Protein AF-A0A9E5UZ30-F1 (afdb_monomer_lite)

Radius of gyration: 24.99 Å; chains: 1; bounding box: 58×39×71 Å

pLDDT: mean 88.54, std 16.12, range [24.52, 98.69]

Structure (mmCIF, N/CA/C/O backbone):
data_AF-A0A9E5UZ30-F1
#
_entry.id   AF-A0A9E5UZ30-F1
#
loop_
_atom_site.group_PDB
_atom_site.id
_atom_site.type_symbol
_atom_site.label_atom_id
_atom_site.label_alt_id
_atom_site.label_comp_id
_atom_site.label_asym_id
_atom_site.label_entity_id
_atom_site.label_seq_id
_atom_site.pdbx_PDB_ins_code
_atom_site.Cartn_x
_atom_site.Cartn_y
_atom_site.Cartn_z
_atom_site.occupancy
_atom_site.B_iso_or_equiv
_atom_site.auth_seq_id
_atom_site.auth_comp_id
_atom_site.auth_asym_id
_atom_site.auth_atom_id
_atom_site.pdbx_PDB_model_num
ATOM 1 N N . GLN A 1 1 ? 10.078 -1.076 -21.663 1.00 92.94 1 GLN A N 1
ATOM 2 C CA . GLN A 1 1 ? 10.121 -2.532 -21.486 1.00 92.94 1 GLN A CA 1
ATOM 3 C C . GLN A 1 1 ? 10.542 -3.204 -22.786 1.00 92.94 1 GLN A C 1
ATOM 5 O O . GLN A 1 1 ? 10.003 -2.843 -23.835 1.00 92.94 1 GLN A O 1
ATOM 10 N N . ASP A 1 2 ? 11.509 -4.119 -22.730 1.00 91.69 2 ASP A N 1
ATOM 11 C CA . ASP A 1 2 ? 11.898 -4.971 -23.858 1.00 91.69 2 ASP A CA 1
ATOM 12 C C . ASP A 1 2 ? 10.798 -6.026 -24.120 1.00 91.69 2 ASP A C 1
ATOM 14 O O . ASP A 1 2 ? 10.402 -6.738 -23.199 1.00 91.69 2 ASP A O 1
ATOM 18 N N . PRO A 1 3 ? 10.234 -6.124 -25.341 1.00 87.31 3 PRO A N 1
ATOM 19 C CA . PRO A 1 3 ? 9.190 -7.102 -25.649 1.00 87.31 3 PRO A CA 1
ATOM 20 C C . PRO A 1 3 ? 9.691 -8.547 -25.815 1.00 87.31 3 PRO A C 1
ATOM 22 O O . PRO A 1 3 ? 8.858 -9.446 -25.941 1.00 87.31 3 PRO A O 1
ATOM 25 N N . ILE A 1 4 ? 11.004 -8.777 -25.922 1.00 88.88 4 ILE A N 1
ATOM 26 C CA . ILE A 1 4 ? 11.595 -10.115 -26.092 1.00 88.88 4 ILE A CA 1
ATOM 27 C C . ILE A 1 4 ? 12.045 -10.669 -24.743 1.00 88.88 4 ILE A C 1
ATOM 29 O O . ILE A 1 4 ? 11.786 -11.837 -24.456 1.00 88.88 4 ILE A O 1
ATOM 33 N N . GLY A 1 5 ? 12.696 -9.813 -23.964 1.00 90.12 5 GLY A N 1
ATOM 34 C CA . GLY A 1 5 ? 13.345 -10.149 -22.710 1.00 90.12 5 GLY A CA 1
ATOM 35 C C . GLY A 1 5 ? 14.564 -11.066 -22.819 1.00 90.12 5 GLY A C 1
ATOM 36 O O . GLY A 1 5 ? 14.913 -11.545 -23.907 1.00 90.12 5 GLY A O 1
ATOM 37 N N . ASP A 1 6 ? 15.227 -11.297 -21.691 1.00 94.12 6 ASP A N 1
ATOM 38 C CA . ASP A 1 6 ? 16.341 -12.228 -21.518 1.00 94.12 6 ASP A CA 1
ATOM 39 C C . ASP A 1 6 ? 15.898 -13.598 -20.960 1.00 94.12 6 ASP A C 1
ATOM 41 O O . ASP A 1 6 ? 16.579 -14.604 -21.197 1.00 94.12 6 ASP A O 1
ATOM 45 N N . GLY A 1 7 ? 14.707 -13.661 -20.355 1.00 93.62 7 GLY A N 1
ATOM 46 C CA . GLY A 1 7 ? 14.102 -14.877 -19.814 1.00 93.62 7 GLY A CA 1
ATOM 47 C C . GLY A 1 7 ? 14.608 -15.269 -18.424 1.00 93.62 7 GLY A C 1
ATOM 48 O O . GLY A 1 7 ? 14.474 -16.442 -18.064 1.00 93.62 7 GLY A O 1
ATOM 49 N N . ASP A 1 8 ? 15.200 -14.331 -17.688 1.00 95.81 8 ASP A N 1
ATOM 50 C CA . ASP A 1 8 ? 15.614 -14.474 -16.298 1.00 95.81 8 ASP A CA 1
ATOM 51 C C . ASP A 1 8 ? 14.609 -13.766 -15.374 1.00 95.81 8 ASP A C 1
ATOM 53 O O . ASP A 1 8 ? 14.418 -12.558 -15.436 1.00 95.81 8 ASP A O 1
ATOM 57 N N . ASP A 1 9 ? 13.943 -14.520 -14.498 1.00 94.44 9 ASP A N 1
ATOM 58 C CA . ASP A 1 9 ? 12.982 -13.949 -13.545 1.00 94.44 9 ASP A CA 1
ATOM 59 C C . ASP A 1 9 ? 13.674 -13.118 -12.446 1.00 94.44 9 ASP A C 1
ATOM 61 O O . ASP A 1 9 ? 12.991 -12.436 -11.682 1.00 94.44 9 ASP A O 1
ATOM 65 N N . ALA A 1 10 ? 15.010 -13.154 -12.363 1.00 95.50 10 ALA A N 1
ATOM 66 C CA . ALA A 1 10 ? 15.798 -12.315 -11.468 1.00 95.50 10 ALA A CA 1
ATOM 67 C C . ALA A 1 10 ? 16.160 -10.939 -12.057 1.00 95.50 10 ALA A C 1
ATOM 69 O O . ALA A 1 10 ? 16.820 -10.144 -11.391 1.00 95.50 10 ALA A O 1
ATOM 70 N N . THR A 1 11 ? 15.752 -10.632 -13.290 1.00 94.62 11 THR A N 1
ATOM 71 C CA . THR A 1 11 ? 16.001 -9.334 -13.925 1.00 94.62 11 THR A CA 1
ATOM 72 C C . THR A 1 11 ? 14.704 -8.724 -14.445 1.00 94.62 11 THR A C 1
ATOM 74 O O . THR A 1 11 ? 13.761 -9.410 -14.835 1.00 94.62 11 THR A O 1
ATOM 77 N N . SER A 1 12 ? 14.654 -7.391 -14.449 1.00 96.19 12 SER A N 1
ATOM 78 C CA . SER A 1 12 ? 13.544 -6.666 -15.054 1.00 96.19 12 SER A CA 1
ATOM 79 C C . SER A 1 12 ? 13.805 -6.380 -16.531 1.00 96.19 12 SER A C 1
ATOM 81 O O . SER A 1 12 ? 14.865 -5.892 -16.925 1.00 96.19 12 SER A O 1
ATOM 83 N N . GLU A 1 13 ? 12.770 -6.579 -17.346 1.00 96.44 13 GLU A N 1
ATOM 84 C CA . GLU A 1 13 ? 12.739 -6.124 -18.743 1.00 96.44 13 GLU A CA 1
ATOM 85 C C . GLU A 1 13 ? 12.296 -4.663 -18.882 1.00 96.44 13 GLU A C 1
ATOM 87 O O . GLU A 1 13 ? 12.251 -4.094 -19.982 1.00 96.44 13 GLU A O 1
ATOM 92 N N . GLY A 1 14 ? 11.873 -4.063 -17.772 1.00 95.88 14 GLY A N 1
ATOM 93 C CA . GLY A 1 14 ? 11.531 -2.662 -17.612 1.00 95.88 14 GLY A CA 1
ATOM 94 C C . GLY A 1 14 ? 12.754 -1.818 -17.266 1.00 95.88 14 GLY A C 1
ATOM 95 O O . GLY A 1 14 ? 13.746 -2.298 -16.743 1.00 95.88 14 GLY A O 1
ATOM 96 N N . VAL A 1 15 ? 12.695 -0.528 -17.590 1.00 95.38 15 VAL A N 1
ATOM 97 C CA . VAL A 1 15 ? 13.643 0.450 -17.045 1.00 95.38 15 VAL A CA 1
ATOM 98 C C . VAL A 1 15 ? 12.975 1.812 -17.022 1.00 95.38 15 VAL A C 1
ATOM 100 O O . VAL A 1 15 ? 12.374 2.234 -18.022 1.00 95.38 15 VAL A O 1
ATOM 103 N N . PHE A 1 16 ? 13.080 2.507 -15.894 1.00 95.44 16 PHE A N 1
ATOM 104 C CA . PHE A 1 16 ? 12.586 3.868 -15.787 1.00 95.44 16 PHE A CA 1
ATOM 105 C C . PHE A 1 16 ? 13.506 4.827 -16.554 1.00 95.44 16 PHE A C 1
ATOM 107 O O . PHE A 1 16 ? 14.735 4.786 -16.456 1.00 95.44 16 PHE A O 1
ATOM 114 N N . VAL A 1 17 ? 12.916 5.706 -17.363 1.00 96.62 17 VAL A N 1
ATOM 115 C CA . VAL A 1 17 ? 13.654 6.720 -18.125 1.00 96.62 17 VAL A CA 1
ATOM 116 C C . VAL A 1 17 ? 13.279 8.083 -17.571 1.00 96.62 17 VAL A C 1
ATOM 118 O O . VAL A 1 17 ? 12.197 8.596 -17.846 1.00 96.62 17 VAL A O 1
ATOM 121 N N . PHE A 1 18 ? 14.187 8.680 -16.807 1.00 95.31 18 PHE A N 1
ATOM 122 C CA . PHE A 1 18 ? 13.949 9.960 -16.155 1.00 95.31 18 PHE A CA 1
ATOM 123 C C . PHE A 1 18 ? 14.134 11.115 -17.144 1.00 95.31 18 PHE A C 1
ATOM 125 O O . PHE A 1 18 ? 15.237 11.342 -17.641 1.00 95.31 18 PHE A O 1
ATOM 132 N N . THR A 1 19 ? 13.058 11.848 -17.454 1.00 92.12 19 THR A N 1
ATOM 133 C CA . THR A 1 19 ? 13.057 12.848 -18.540 1.00 92.12 19 THR A CA 1
ATOM 134 C C . THR A 1 19 ? 12.983 14.319 -18.111 1.00 92.12 19 THR A C 1
ATOM 136 O O . THR A 1 19 ? 12.847 15.156 -19.000 1.00 92.12 19 THR A O 1
ATOM 139 N N . ASP A 1 20 ? 13.069 14.670 -16.816 1.00 89.06 20 ASP A N 1
ATOM 140 C CA . ASP A 1 20 ? 12.939 16.042 -16.233 1.00 89.06 20 ASP A CA 1
ATOM 141 C C . ASP A 1 20 ? 11.668 16.846 -16.625 1.00 89.06 20 ASP A C 1
ATOM 143 O O . ASP A 1 20 ? 11.384 17.919 -16.090 1.00 89.06 20 ASP A O 1
ATOM 147 N N . ALA A 1 21 ? 10.893 16.347 -17.583 1.00 90.44 21 ALA A N 1
ATOM 148 C CA . ALA A 1 21 ? 9.688 16.901 -18.168 1.00 90.44 21 ALA A CA 1
ATOM 149 C C . ALA A 1 21 ? 8.882 15.763 -18.813 1.00 90.44 21 ALA A C 1
ATOM 151 O O . ALA A 1 21 ? 9.403 14.668 -19.044 1.00 90.44 21 ALA A O 1
ATOM 152 N N . ALA A 1 22 ? 7.620 16.036 -19.151 1.00 89.06 22 ALA A N 1
ATOM 153 C CA . ALA A 1 22 ? 6.765 15.068 -19.829 1.00 89.06 22 ALA A CA 1
ATOM 154 C C . ALA A 1 22 ? 7.407 14.589 -21.152 1.00 89.06 22 ALA A C 1
ATOM 156 O O . ALA A 1 22 ? 7.755 15.424 -22.000 1.00 89.06 22 ALA A O 1
ATOM 157 N N . PRO A 1 23 ? 7.575 13.269 -21.355 1.00 90.25 23 PRO A N 1
ATOM 158 C CA . PRO A 1 23 ? 8.184 12.745 -22.565 1.00 90.25 23 PRO A CA 1
ATOM 159 C C . PRO A 1 23 ? 7.247 12.897 -23.774 1.00 90.25 23 PRO A C 1
ATOM 161 O O . PRO A 1 23 ? 6.030 12.987 -23.648 1.00 90.25 23 PRO A O 1
ATOM 164 N N . THR A 1 24 ? 7.824 12.923 -24.978 1.00 89.56 24 THR A N 1
ATOM 165 C CA . THR A 1 24 ? 7.061 13.062 -26.239 1.00 89.56 24 THR A CA 1
ATOM 166 C C . THR A 1 24 ? 6.687 11.728 -26.884 1.00 89.56 24 THR A C 1
ATOM 168 O O . THR A 1 24 ? 5.940 11.720 -27.863 1.00 89.56 24 THR A O 1
ATOM 171 N N . VAL A 1 25 ? 7.200 10.613 -26.354 1.00 92.44 25 VAL A N 1
ATOM 172 C CA . VAL A 1 25 ? 6.842 9.267 -26.818 1.00 92.44 25 VAL A CA 1
ATOM 173 C C . VAL A 1 25 ? 5.387 8.954 -26.489 1.00 92.44 25 VAL A C 1
ATOM 175 O O . VAL A 1 25 ? 4.808 9.518 -25.561 1.00 92.44 25 VAL A O 1
ATOM 178 N N . GLN A 1 26 ? 4.793 8.064 -27.268 1.00 91.75 26 GLN A N 1
ATOM 179 C CA . GLN A 1 26 ? 3.453 7.539 -27.048 1.00 91.75 26 GLN A CA 1
ATOM 180 C C . GLN A 1 26 ? 3.529 6.074 -26.614 1.00 91.75 26 GLN A C 1
ATOM 182 O O . GLN A 1 26 ? 4.477 5.355 -26.937 1.00 91.75 26 GLN A O 1
ATOM 187 N N . VAL A 1 27 ? 2.501 5.615 -25.902 1.00 91.31 27 VAL A N 1
ATOM 188 C CA . VAL A 1 27 ? 2.322 4.191 -25.598 1.00 91.31 27 VAL A CA 1
ATOM 189 C C . VAL A 1 27 ? 2.346 3.391 -26.908 1.00 91.31 27 VAL A C 1
ATOM 191 O O . VAL A 1 27 ? 1.651 3.738 -27.863 1.00 91.31 27 VAL A O 1
ATOM 194 N N . GLY A 1 28 ? 3.172 2.342 -26.954 1.00 91.12 28 GLY A N 1
ATOM 195 C CA . GLY A 1 28 ? 3.389 1.506 -28.142 1.00 91.12 28 GLY A CA 1
ATOM 196 C C . GLY A 1 28 ? 4.551 1.943 -29.041 1.00 91.12 28 GLY A C 1
ATOM 197 O O . GLY A 1 28 ? 4.894 1.214 -29.969 1.00 91.12 28 GLY A O 1
ATOM 198 N N . ASP A 1 29 ? 5.181 3.098 -28.797 1.00 93.00 29 ASP A N 1
ATOM 199 C CA . ASP A 1 29 ? 6.382 3.485 -29.541 1.00 93.00 29 ASP A CA 1
ATOM 200 C C . ASP A 1 29 ? 7.554 2.545 -29.227 1.00 93.00 29 ASP A C 1
ATOM 202 O O . ASP A 1 29 ? 7.854 2.238 -28.071 1.00 93.00 29 ASP A O 1
ATOM 206 N N . VAL A 1 30 ? 8.298 2.162 -30.266 1.00 92.56 30 VAL A N 1
ATOM 207 C CA . VAL A 1 30 ? 9.594 1.497 -30.101 1.00 92.56 30 VAL A CA 1
ATOM 208 C C . VAL A 1 30 ? 10.668 2.568 -30.139 1.00 92.56 30 VAL A C 1
ATOM 210 O O . VAL A 1 30 ? 10.906 3.172 -31.187 1.00 92.56 30 VAL A O 1
ATOM 213 N N . ALA A 1 31 ? 11.342 2.805 -29.017 1.00 92.75 31 ALA A N 1
ATOM 214 C CA . ALA A 1 31 ? 12.348 3.851 -28.897 1.00 92.75 31 ALA A CA 1
ATOM 215 C C . ALA A 1 31 ? 13.761 3.292 -28.694 1.00 92.75 31 ALA A C 1
ATOM 217 O O . ALA A 1 31 ? 13.981 2.334 -27.962 1.00 92.75 31 ALA A O 1
ATOM 218 N N . 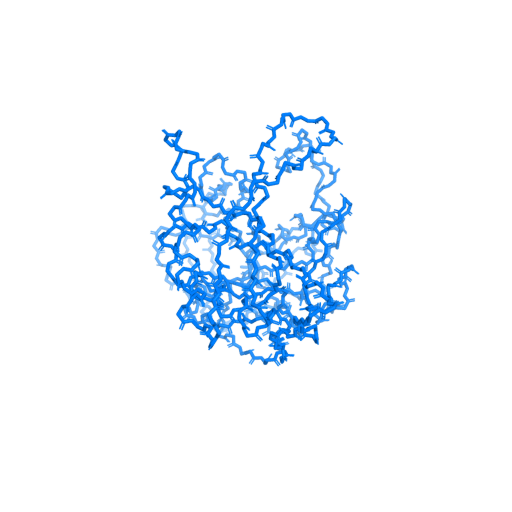LEU A 1 32 ? 14.743 3.946 -29.314 1.00 94.06 32 LEU A N 1
ATOM 219 C CA . LEU A 1 32 ? 16.141 3.847 -28.914 1.00 94.06 32 LEU A CA 1
ATOM 220 C C . LEU A 1 32 ? 16.399 4.897 -27.836 1.00 94.06 32 LEU A C 1
ATOM 222 O O . LEU A 1 32 ? 16.339 6.096 -28.124 1.00 94.06 32 LEU A O 1
ATOM 226 N N . VAL A 1 33 ? 16.729 4.442 -26.634 1.00 95.62 33 VAL A N 1
ATOM 227 C CA . VAL A 1 33 ? 17.103 5.297 -25.506 1.00 95.62 33 VAL A CA 1
ATOM 228 C C . VAL A 1 33 ? 18.609 5.189 -25.280 1.00 95.62 33 VAL A C 1
ATOM 230 O O . VAL A 1 33 ? 19.185 4.104 -25.338 1.00 95.62 33 VAL A O 1
ATOM 233 N N . ARG A 1 34 ? 19.274 6.325 -25.070 1.00 96.75 34 ARG A N 1
ATOM 234 C CA . ARG A 1 34 ? 20.673 6.387 -24.626 1.00 96.75 34 ARG A CA 1
ATOM 235 C C . ARG A 1 34 ? 20.788 7.400 -23.507 1.00 96.75 34 ARG A C 1
ATOM 237 O O . ARG A 1 34 ? 20.351 8.527 -23.696 1.00 96.75 34 ARG A O 1
ATOM 244 N N . GLY A 1 35 ? 21.442 7.033 -22.421 1.00 96.56 35 GLY A N 1
ATOM 245 C CA . GLY A 1 35 ? 21.700 7.917 -21.292 1.00 96.56 35 GLY A CA 1
ATOM 246 C C . GLY A 1 35 ? 22.682 7.263 -20.332 1.00 96.56 35 GLY A C 1
ATOM 247 O O . GLY A 1 35 ? 23.416 6.349 -20.722 1.00 96.56 35 GLY A O 1
ATOM 248 N N . THR A 1 36 ? 22.681 7.730 -19.093 1.00 97.81 36 THR A N 1
ATOM 249 C CA . THR A 1 36 ? 23.517 7.202 -18.013 1.00 97.81 36 THR A CA 1
ATOM 250 C C . THR A 1 36 ? 22.667 6.327 -17.103 1.00 97.81 36 THR A C 1
ATOM 252 O O . THR A 1 36 ? 21.646 6.794 -16.611 1.00 97.81 36 THR A O 1
ATOM 255 N N . VAL A 1 37 ? 23.087 5.084 -16.861 1.00 97.12 37 VAL A N 1
ATOM 256 C CA . VAL A 1 37 ? 22.450 4.221 -15.852 1.00 97.12 37 VAL A CA 1
ATOM 257 C C . VAL A 1 37 ? 22.848 4.711 -14.461 1.00 97.12 37 VAL A C 1
ATOM 259 O O . VAL A 1 37 ? 24.027 4.997 -14.226 1.00 97.12 37 VAL A O 1
ATOM 262 N N . ARG A 1 38 ? 21.873 4.848 -13.564 1.00 95.94 38 ARG A N 1
ATOM 263 C CA . ARG A 1 38 ? 22.078 5.326 -12.197 1.00 95.94 38 ARG A CA 1
ATOM 264 C C . ARG A 1 38 ? 21.031 4.738 -11.251 1.00 95.94 38 ARG A C 1
ATOM 266 O O . ARG A 1 38 ? 19.850 4.791 -11.571 1.00 95.94 38 ARG A O 1
ATOM 273 N N . GLU A 1 39 ? 21.478 4.400 -10.043 1.00 94.19 39 GLU A N 1
ATOM 274 C CA . GLU A 1 39 ? 20.606 4.191 -8.885 1.00 94.19 39 GLU A CA 1
ATOM 275 C C . GLU A 1 39 ? 20.116 5.520 -8.297 1.00 94.19 39 GLU A C 1
ATOM 277 O O . GLU A 1 39 ? 20.898 6.449 -8.014 1.00 94.19 39 GLU A O 1
ATOM 282 N N . PHE A 1 40 ? 18.803 5.629 -8.123 1.00 93.00 40 PHE A N 1
ATOM 283 C CA . PHE A 1 40 ? 18.142 6.790 -7.541 1.00 93.00 40 PHE A CA 1
ATOM 284 C C . PHE A 1 40 ? 17.286 6.378 -6.352 1.00 93.00 40 PHE A C 1
ATOM 286 O O . PHE A 1 40 ? 16.466 5.487 -6.470 1.00 93.00 40 PHE A O 1
ATOM 293 N N . ARG A 1 41 ? 17.451 7.046 -5.208 1.00 92.44 41 ARG A N 1
ATOM 294 C CA . ARG A 1 41 ? 16.637 6.791 -4.016 1.00 92.44 41 ARG A CA 1
ATOM 295 C C . ARG A 1 41 ? 15.484 7.798 -3.983 1.00 92.44 41 ARG A C 1
ATOM 297 O O . ARG A 1 41 ? 15.769 8.976 -3.745 1.00 92.44 41 ARG A O 1
ATOM 304 N N . PRO A 1 42 ? 14.229 7.398 -4.263 1.00 88.38 42 PRO A N 1
ATOM 305 C CA . PRO A 1 42 ? 13.086 8.288 -4.121 1.00 88.38 42 PRO A CA 1
ATOM 306 C C . PRO A 1 42 ? 12.875 8.674 -2.652 1.00 88.38 42 PRO A C 1
ATOM 308 O O . PRO A 1 42 ? 13.265 7.951 -1.736 1.00 88.38 42 PRO A O 1
ATOM 311 N N . GLY A 1 43 ? 12.233 9.820 -2.418 1.00 82.88 43 GLY A N 1
ATOM 312 C CA . GLY A 1 43 ? 11.934 10.326 -1.075 1.00 82.88 43 GLY A CA 1
ATOM 313 C C . GLY A 1 43 ? 13.138 10.905 -0.321 1.00 82.88 43 GLY A C 1
ATOM 314 O O . GLY A 1 43 ? 14.145 11.298 -0.910 1.00 82.88 43 GLY A O 1
ATOM 315 N N . GLU A 1 44 ? 12.997 11.017 1.001 1.00 74.06 44 GLU A N 1
ATOM 316 C CA . GLU A 1 44 ? 14.031 11.591 1.866 1.00 74.06 44 GLU A CA 1
ATOM 317 C C . GLU A 1 44 ? 15.192 10.596 2.079 1.00 74.06 44 GLU A C 1
ATOM 319 O O . GLU A 1 44 ? 14.934 9.421 2.354 1.00 74.06 44 GLU A O 1
ATOM 324 N N . PRO A 1 45 ? 16.466 11.035 2.012 1.00 64.12 45 PRO A N 1
ATOM 325 C CA . PRO A 1 45 ? 17.634 10.146 2.076 1.00 64.12 45 PRO A CA 1
ATOM 326 C C . PRO A 1 45 ? 17.710 9.237 3.312 1.00 64.12 45 PRO A C 1
ATOM 328 O O . PRO A 1 45 ? 18.247 8.137 3.220 1.00 64.12 45 PRO A O 1
ATOM 331 N N . ASP A 1 46 ? 17.167 9.680 4.448 1.00 68.25 46 ASP A N 1
ATOM 332 C CA . ASP A 1 46 ? 17.188 8.947 5.722 1.00 68.25 46 ASP A CA 1
ATOM 333 C C . ASP A 1 46 ? 15.943 8.052 5.926 1.00 68.25 46 ASP A C 1
ATOM 335 O O . ASP A 1 46 ? 15.799 7.415 6.968 1.00 68.25 46 ASP A O 1
ATOM 339 N N . GLY A 1 47 ? 15.026 8.003 4.949 1.00 67.56 47 GLY A N 1
ATOM 340 C CA . GLY A 1 47 ? 13.725 7.331 5.057 1.00 67.56 47 GLY A CA 1
ATOM 341 C C . GLY A 1 47 ? 13.743 5.808 4.888 1.00 67.56 47 GLY A C 1
ATOM 342 O O . GLY A 1 47 ? 12.693 5.186 4.998 1.00 67.56 47 GLY A O 1
ATOM 343 N N . GLY A 1 48 ? 14.903 5.203 4.611 1.00 82.31 48 GLY A N 1
ATOM 344 C CA . GLY A 1 48 ? 15.024 3.752 4.409 1.00 82.31 48 GLY A CA 1
ATOM 345 C C . GLY A 1 48 ? 14.432 3.223 3.093 1.00 82.31 48 GLY A C 1
ATOM 346 O O . GLY A 1 48 ? 14.275 2.017 2.956 1.00 82.31 48 GLY A O 1
ATOM 347 N N . ASN A 1 49 ? 14.114 4.098 2.133 1.00 90.81 49 ASN A N 1
ATOM 348 C CA . ASN A 1 49 ? 13.657 3.709 0.791 1.00 90.81 49 ASN A CA 1
ATOM 349 C C . ASN A 1 49 ? 14.758 2.993 0.015 1.00 90.81 49 ASN A C 1
ATOM 351 O O . ASN A 1 49 ? 15.900 3.421 0.116 1.00 90.81 49 ASN A O 1
ATOM 355 N N . LEU A 1 50 ? 14.418 2.010 -0.811 1.00 92.38 50 LEU A N 1
ATOM 356 C CA . LEU A 1 50 ? 15.328 1.377 -1.770 1.00 92.38 50 LEU A CA 1
ATOM 357 C C . LEU A 1 50 ? 15.632 2.308 -2.945 1.00 92.38 50 LEU A C 1
ATOM 359 O O . LEU A 1 50 ? 14.928 3.295 -3.174 1.00 92.38 50 LEU A O 1
ATOM 363 N N . THR A 1 51 ? 16.717 2.034 -3.658 1.00 93.75 51 THR A N 1
ATOM 364 C CA . THR A 1 51 ? 16.988 2.669 -4.945 1.00 93.75 51 THR A CA 1
ATOM 365 C C . THR A 1 51 ? 16.187 2.020 -6.065 1.00 93.75 51 THR A C 1
ATOM 367 O O . THR A 1 51 ? 15.849 0.850 -5.991 1.00 93.75 51 THR A O 1
ATOM 370 N N . ILE A 1 52 ? 15.885 2.820 -7.085 1.00 94.38 52 ILE A N 1
ATOM 371 C CA . ILE A 1 52 ? 15.353 2.373 -8.370 1.00 94.38 52 ILE A CA 1
ATOM 372 C C . ILE A 1 52 ? 16.428 2.549 -9.440 1.00 94.38 52 ILE A C 1
ATOM 374 O O . ILE A 1 52 ? 17.170 3.553 -9.437 1.00 94.38 52 ILE A O 1
ATOM 378 N N . THR A 1 53 ? 16.467 1.628 -10.397 1.00 94.69 53 THR A N 1
ATOM 379 C CA . THR A 1 53 ? 17.392 1.702 -11.526 1.00 94.69 53 THR A CA 1
ATOM 380 C C . THR A 1 53 ? 16.784 2.552 -12.638 1.00 94.69 53 THR A C 1
ATOM 382 O O . THR A 1 53 ? 15.742 2.244 -13.218 1.00 94.69 53 THR A O 1
ATOM 385 N N . GLN A 1 54 ? 17.479 3.626 -13.024 1.00 96.06 54 GLN A N 1
ATOM 386 C CA . GLN A 1 54 ? 16.987 4.526 -14.068 1.00 96.06 54 GLN A CA 1
ATOM 387 C C . GLN A 1 54 ? 18.036 4.927 -15.106 1.00 96.06 54 GLN A C 1
ATOM 389 O O . GLN A 1 54 ? 19.243 4.970 -14.851 1.00 96.06 54 GLN A O 1
ATOM 394 N N . ILE A 1 55 ? 17.553 5.309 -16.292 1.00 97.50 55 ILE A N 1
ATOM 395 C CA . ILE A 1 55 ? 18.340 6.015 -17.307 1.00 97.50 55 ILE A CA 1
ATOM 396 C C . ILE A 1 55 ? 18.147 7.523 -17.122 1.00 97.50 55 ILE A C 1
ATOM 398 O O . ILE A 1 55 ? 17.086 8.066 -17.432 1.00 97.50 55 ILE A O 1
ATOM 402 N N . ALA A 1 56 ? 19.202 8.198 -16.671 1.00 96.50 56 ALA A N 1
ATOM 403 C CA . ALA A 1 56 ? 19.282 9.649 -16.539 1.00 96.50 56 ALA A CA 1
ATOM 404 C C . ALA A 1 56 ? 19.909 10.314 -17.779 1.00 96.50 56 ALA A C 1
ATOM 406 O O . ALA A 1 56 ? 20.591 9.667 -18.583 1.00 96.50 56 ALA A O 1
ATOM 407 N N . ASP A 1 57 ? 19.683 11.623 -17.922 1.00 95.19 57 ASP A N 1
ATOM 408 C CA . ASP A 1 57 ? 20.108 12.442 -19.066 1.00 95.19 57 ASP A CA 1
ATOM 409 C C . ASP A 1 57 ? 19.796 11.797 -20.439 1.00 95.19 57 ASP A C 1
ATOM 411 O O . ASP A 1 57 ? 20.684 11.681 -21.299 1.00 95.19 57 ASP A O 1
ATOM 415 N N . PRO A 1 58 ? 18.558 11.311 -20.673 1.00 96.69 58 PRO A N 1
ATOM 416 C CA . PRO A 1 58 ? 18.278 10.473 -21.823 1.00 96.69 58 PRO A CA 1
ATOM 417 C C . PRO A 1 58 ? 18.202 11.269 -23.131 1.00 96.69 58 PRO A C 1
ATOM 419 O O . PRO A 1 58 ? 17.637 12.357 -23.233 1.00 96.69 58 PRO A O 1
ATOM 422 N N . THR A 1 59 ? 18.678 10.636 -24.198 1.00 94.88 59 THR A N 1
ATOM 423 C CA . THR A 1 59 ? 18.310 10.944 -25.579 1.00 94.88 59 THR A CA 1
ATOM 424 C C . THR A 1 59 ? 17.404 9.836 -26.097 1.00 94.88 59 THR A C 1
ATOM 426 O O . THR A 1 59 ? 17.794 8.668 -26.144 1.00 94.88 59 THR A O 1
ATOM 429 N N . VAL A 1 60 ? 16.183 10.206 -26.481 1.00 94.69 60 VAL A N 1
ATOM 430 C CA . VAL A 1 60 ? 15.148 9.269 -26.930 1.00 94.69 60 VAL A CA 1
ATOM 431 C C . VAL A 1 60 ? 14.897 9.464 -28.422 1.00 94.69 60 VAL A C 1
ATOM 433 O O . VAL A 1 60 ? 14.647 10.579 -28.882 1.00 94.69 60 VAL A O 1
ATOM 436 N N . ARG A 1 61 ? 14.963 8.378 -29.200 1.00 93.94 61 ARG A N 1
ATOM 437 C CA . ARG A 1 61 ? 14.625 8.373 -30.628 1.00 93.94 61 ARG A CA 1
ATOM 438 C C . ARG A 1 61 ? 13.618 7.274 -30.939 1.00 93.94 61 ARG A C 1
ATOM 440 O O . ARG A 1 61 ? 13.986 6.103 -30.944 1.00 93.94 61 ARG A O 1
ATOM 447 N N . VAL A 1 62 ? 12.398 7.656 -31.303 1.00 93.88 62 VAL A N 1
ATOM 448 C CA . VAL A 1 62 ? 11.384 6.724 -31.817 1.00 93.88 62 VAL A CA 1
ATOM 449 C C . VAL A 1 62 ? 11.876 6.099 -33.129 1.00 93.88 62 VAL A C 1
ATOM 451 O O . VAL A 1 62 ? 12.282 6.800 -34.058 1.00 93.88 62 VAL A O 1
ATOM 454 N N . LEU A 1 63 ? 11.909 4.769 -33.174 1.00 90.88 63 LEU A N 1
ATOM 455 C CA . LEU A 1 63 ? 12.286 3.950 -34.326 1.00 90.88 63 LEU A CA 1
ATOM 456 C C . LEU A 1 63 ? 11.051 3.517 -35.122 1.00 90.88 63 LEU A C 1
ATOM 458 O O . LEU A 1 63 ? 11.073 3.568 -36.351 1.00 90.88 63 LEU A O 1
ATOM 462 N N . PHE A 1 64 ? 9.993 3.122 -34.410 1.00 86.88 64 PHE A N 1
ATOM 463 C CA . PHE A 1 64 ? 8.687 2.752 -34.950 1.00 86.88 64 PHE A CA 1
ATOM 464 C C . PHE A 1 64 ? 7.596 3.412 -34.103 1.00 86.88 64 PHE A C 1
ATOM 466 O O . PHE A 1 64 ? 7.770 3.564 -32.896 1.00 86.88 64 PHE A O 1
ATOM 473 N N . ASN A 1 65 ? 6.512 3.832 -34.750 1.00 81.31 65 ASN A N 1
ATOM 474 C CA . ASN A 1 65 ? 5.375 4.497 -34.117 1.00 81.31 65 ASN A CA 1
ATOM 475 C C . ASN A 1 65 ? 4.458 3.503 -33.377 1.00 81.31 65 ASN A C 1
ATOM 477 O O . ASN A 1 65 ? 4.565 2.293 -33.573 1.00 81.31 65 ASN A O 1
ATOM 481 N N . SER A 1 66 ? 3.524 4.058 -32.603 1.00 70.19 66 SER A N 1
ATOM 482 C CA . SER A 1 66 ? 2.533 3.437 -31.705 1.00 70.19 66 SER A CA 1
ATOM 483 C C . SER A 1 66 ? 1.639 2.303 -32.243 1.00 70.19 66 SER A C 1
ATOM 485 O O . SER A 1 66 ? 0.712 1.889 -31.555 1.00 70.19 66 SER A O 1
ATOM 487 N N . ASP A 1 67 ? 1.872 1.799 -33.455 1.00 70.31 67 ASP A N 1
ATOM 488 C CA . ASP A 1 67 ? 1.183 0.624 -34.008 1.00 70.31 67 ASP A CA 1
ATOM 489 C C . ASP A 1 67 ? 1.880 -0.698 -33.619 1.00 70.31 67 ASP A C 1
ATOM 491 O O . ASP A 1 67 ? 1.447 -1.779 -34.033 1.00 70.31 67 ASP A O 1
ATOM 495 N N . PHE A 1 68 ? 2.980 -0.639 -32.858 1.00 73.56 68 PHE A N 1
ATOM 496 C CA . PHE A 1 68 ? 3.631 -1.833 -32.325 1.00 73.56 68 PHE A CA 1
ATOM 497 C C . PHE A 1 68 ? 2.842 -2.394 -31.133 1.00 73.56 68 PHE A C 1
ATOM 499 O O . PHE A 1 68 ? 2.219 -1.656 -30.371 1.00 73.56 68 PHE A O 1
ATOM 506 N N . PHE A 1 69 ? 2.841 -3.719 -30.975 1.00 80.56 69 PHE A N 1
ATOM 507 C CA . PHE A 1 69 ? 2.145 -4.355 -29.859 1.00 80.56 69 PHE A CA 1
ATOM 508 C C . PHE A 1 69 ? 2.856 -4.027 -28.542 1.00 80.56 69 PHE A C 1
ATOM 510 O O . PHE A 1 69 ? 4.084 -4.057 -28.469 1.00 80.56 69 PHE A O 1
ATOM 517 N N . LEU A 1 70 ? 2.086 -3.736 -27.495 1.00 86.12 70 LEU A N 1
ATOM 518 C CA . LEU A 1 70 ? 2.643 -3.665 -26.148 1.00 86.12 70 LEU A CA 1
ATOM 519 C C . LEU A 1 70 ? 3.103 -5.059 -25.705 1.00 86.12 70 LEU A C 1
ATOM 521 O O . LEU A 1 70 ? 2.451 -6.046 -26.073 1.00 86.12 70 LEU A O 1
ATOM 525 N N . PRO A 1 71 ? 4.182 -5.158 -24.906 1.00 88.50 71 PRO A N 1
ATOM 526 C CA . PRO A 1 71 ? 4.496 -6.388 -24.195 1.00 88.50 71 PRO A CA 1
ATOM 527 C C . PRO A 1 71 ? 3.254 -6.894 -23.458 1.00 88.50 71 PRO A C 1
ATOM 529 O O . PRO A 1 71 ? 2.469 -6.107 -22.922 1.00 88.50 71 PRO A O 1
ATOM 532 N N . ARG A 1 72 ? 3.049 -8.213 -23.460 1.00 92.31 72 ARG A N 1
ATOM 533 C CA . ARG A 1 72 ? 1.992 -8.806 -22.638 1.00 92.31 72 ARG A CA 1
ATOM 534 C C . ARG A 1 72 ? 2.340 -8.534 -21.166 1.00 92.31 72 ARG A C 1
ATOM 536 O O . ARG A 1 72 ? 3.493 -8.767 -20.813 1.00 92.31 72 ARG A O 1
ATOM 543 N N . PRO A 1 73 ? 1.386 -8.092 -20.327 1.00 96.38 73 PRO A N 1
ATOM 544 C CA . PRO A 1 73 ? 1.660 -7.898 -18.912 1.00 96.38 73 PRO A CA 1
ATOM 545 C C . PRO A 1 73 ? 2.146 -9.190 -18.249 1.00 96.38 73 PRO A C 1
ATOM 547 O O . PRO A 1 73 ? 1.601 -10.267 -18.524 1.00 96.38 73 PRO A O 1
ATOM 550 N N . THR A 1 74 ? 3.128 -9.075 -17.357 1.00 97.25 74 THR A N 1
ATOM 551 C CA . THR A 1 74 ? 3.508 -10.170 -16.459 1.00 97.25 74 THR A CA 1
ATOM 552 C C . THR A 1 74 ? 2.411 -10.346 -15.416 1.00 97.25 74 THR A C 1
ATOM 554 O O . THR A 1 74 ? 2.038 -9.394 -14.733 1.00 97.25 74 THR A O 1
ATOM 557 N N . LEU A 1 75 ? 1.853 -11.553 -15.315 1.00 98.25 75 LEU A N 1
ATOM 558 C CA . LEU A 1 75 ? 0.807 -11.841 -14.335 1.00 98.25 75 LEU A CA 1
ATOM 559 C C . LEU A 1 75 ? 1.439 -12.030 -12.951 1.00 98.25 75 LEU A C 1
ATOM 561 O O . LEU A 1 75 ? 2.387 -12.805 -12.818 1.00 98.25 75 LEU A O 1
ATOM 565 N N . ILE A 1 76 ? 0.898 -11.352 -11.941 1.00 98.50 76 ILE A N 1
ATOM 566 C CA . ILE A 1 76 ? 1.243 -11.545 -10.529 1.00 98.50 76 ILE A CA 1
ATOM 567 C C . ILE A 1 76 ? 0.148 -12.402 -9.887 1.00 98.50 76 ILE A C 1
ATOM 569 O O . ILE A 1 76 ? -1.028 -12.032 -9.898 1.00 98.50 76 ILE A O 1
ATOM 573 N N . GLY A 1 77 ? 0.541 -13.545 -9.326 1.00 97.12 77 GLY A N 1
ATOM 574 C CA . GLY A 1 77 ? -0.346 -14.539 -8.724 1.00 97.12 77 GLY A CA 1
ATOM 575 C C . GLY A 1 77 ? -0.273 -15.912 -9.398 1.00 97.12 77 GLY A C 1
ATOM 576 O O . GLY A 1 77 ? 0.667 -16.230 -10.120 1.00 97.12 77 GLY A O 1
ATOM 577 N N . SER A 1 78 ? -1.297 -16.729 -9.162 1.00 94.56 78 SER A N 1
ATOM 578 C CA . SER A 1 78 ? -1.358 -18.164 -9.491 1.00 94.56 78 SER A CA 1
ATOM 579 C C . SER A 1 78 ? -1.159 -18.530 -10.970 1.00 94.56 78 SER A C 1
ATOM 581 O O . SER A 1 78 ? -0.640 -19.605 -11.262 1.00 94.56 78 SER A O 1
ATOM 583 N N . GLU A 1 79 ? -1.542 -17.654 -11.901 1.00 94.44 79 GLU A N 1
ATOM 584 C CA . GLU A 1 79 ? -1.395 -17.869 -13.352 1.00 94.44 79 GLU A CA 1
ATOM 585 C C . GLU A 1 79 ? -0.089 -17.276 -13.921 1.00 94.44 79 GLU A C 1
ATOM 587 O O . GLU A 1 79 ? 0.139 -17.298 -15.134 1.00 94.44 79 GLU A O 1
ATOM 592 N N . GLY A 1 80 ? 0.769 -16.726 -13.060 1.00 96.19 80 GLY A N 1
ATOM 593 C CA . GLY A 1 80 ? 2.043 -16.126 -13.432 1.00 96.19 80 GLY A CA 1
ATOM 594 C C . GLY A 1 80 ? 3.095 -16.297 -12.350 1.00 96.19 80 GLY A C 1
ATOM 595 O O . GLY A 1 80 ? 3.317 -17.404 -11.861 1.00 96.19 80 GLY A O 1
ATOM 596 N N . ARG A 1 81 ? 3.775 -15.202 -12.015 1.00 96.94 81 ARG A N 1
ATOM 597 C CA . ARG A 1 81 ? 4.785 -15.187 -10.959 1.00 96.94 81 ARG A CA 1
ATOM 598 C C . ARG A 1 81 ? 4.084 -15.027 -9.615 1.00 96.94 81 ARG A C 1
ATOM 600 O O . ARG A 1 81 ? 3.330 -14.075 -9.414 1.00 96.94 81 ARG A O 1
ATOM 607 N N . GLN A 1 82 ? 4.298 -15.978 -8.715 1.00 96.88 82 GLN A N 1
ATOM 608 C CA . GLN A 1 82 ? 3.675 -15.997 -7.398 1.00 96.88 82 GLN A CA 1
ATOM 609 C C . GLN A 1 82 ? 4.576 -15.255 -6.403 1.00 96.88 82 GLN A C 1
ATOM 611 O O . GLN A 1 82 ? 5.683 -15.734 -6.174 1.00 96.88 82 GLN A O 1
ATOM 616 N N . PRO A 1 83 ? 4.118 -14.149 -5.785 1.00 97.38 83 PRO A N 1
ATOM 617 C CA . PRO A 1 83 ? 4.890 -13.504 -4.733 1.00 97.38 83 PRO A CA 1
ATOM 618 C C . PRO A 1 83 ? 5.146 -14.467 -3.565 1.00 97.38 83 PRO A C 1
ATOM 620 O O . PRO A 1 83 ? 4.220 -15.221 -3.208 1.00 97.38 83 PRO A O 1
ATOM 623 N N . PRO A 1 84 ? 6.330 -14.402 -2.927 1.00 97.31 84 PRO A N 1
ATOM 624 C CA . PRO A 1 84 ? 6.540 -14.958 -1.597 1.00 97.31 84 PRO A CA 1
ATOM 625 C C . PRO A 1 84 ? 5.485 -14.435 -0.621 1.00 97.31 84 PRO A C 1
ATOM 627 O O . PRO A 1 84 ? 4.897 -13.374 -0.836 1.00 97.31 84 PRO A O 1
ATOM 630 N N . THR A 1 85 ? 5.221 -15.184 0.450 1.00 96.62 85 THR A N 1
ATOM 631 C CA . THR A 1 85 ? 4.083 -14.906 1.347 1.00 96.62 85 THR A CA 1
ATOM 632 C C . THR A 1 85 ? 4.475 -14.685 2.804 1.00 96.62 85 THR A C 1
ATOM 634 O O . THR A 1 85 ? 3.613 -14.475 3.644 1.00 96.62 85 THR A O 1
ATOM 637 N N . GLU A 1 86 ? 5.757 -14.803 3.152 1.00 96.19 86 GLU A N 1
ATOM 638 C CA . GLU A 1 86 ? 6.203 -14.727 4.552 1.00 96.19 86 GLU A CA 1
ATOM 639 C C . GLU A 1 86 ? 7.408 -13.794 4.734 1.00 96.19 86 GLU A C 1
ATOM 641 O O . GLU A 1 86 ? 7.440 -13.002 5.682 1.00 96.19 86 GLU A O 1
ATOM 646 N N . ILE A 1 87 ? 8.366 -13.846 3.809 1.00 96.56 87 ILE A N 1
ATOM 647 C CA . ILE A 1 87 ? 9.683 -13.228 3.945 1.00 96.56 87 ILE A CA 1
ATOM 648 C C . ILE A 1 87 ? 9.773 -11.968 3.078 1.00 96.56 87 ILE A C 1
ATOM 650 O O . ILE A 1 87 ? 9.537 -12.007 1.875 1.00 96.56 87 ILE A O 1
ATOM 654 N N . ILE A 1 88 ? 10.090 -10.831 3.704 1.00 94.81 88 ILE A N 1
ATOM 655 C CA . ILE A 1 88 ? 10.431 -9.610 2.955 1.00 94.81 88 ILE A CA 1
ATOM 656 C C . ILE A 1 88 ? 11.836 -9.755 2.377 1.00 94.81 88 ILE A C 1
ATOM 658 O O . ILE A 1 88 ? 12.006 -9.558 1.183 1.00 94.81 88 ILE A O 1
ATOM 662 N N . ASP A 1 89 ? 12.785 -10.080 3.251 1.00 95.38 89 ASP A N 1
ATOM 663 C CA . ASP A 1 89 ? 14.197 -10.324 2.975 1.00 95.38 89 ASP A CA 1
ATOM 664 C C . ASP A 1 89 ? 14.747 -11.132 4.170 1.00 95.38 89 ASP A C 1
ATOM 666 O O . ASP A 1 89 ? 14.406 -10.811 5.326 1.00 95.38 89 ASP A O 1
ATOM 670 N N . ASN A 1 90 ? 15.498 -12.212 3.932 1.00 95.44 90 ASN A N 1
ATOM 671 C CA . ASN A 1 90 ? 16.064 -13.039 5.010 1.00 95.44 90 ASN A CA 1
ATOM 672 C C . ASN A 1 90 ? 17.596 -13.046 5.098 1.00 95.44 90 ASN A C 1
ATOM 674 O O . ASN A 1 90 ? 18.137 -13.596 6.072 1.00 95.44 90 ASN A O 1
ATOM 678 N N . ASP A 1 91 ? 18.285 -12.431 4.145 1.00 95.25 91 ASP A N 1
ATOM 679 C CA . ASP A 1 91 ? 19.733 -12.520 4.006 1.00 95.25 91 ASP A CA 1
ATOM 680 C C . ASP A 1 91 ? 20.437 -11.155 3.892 1.00 95.25 91 ASP A C 1
ATOM 682 O O . ASP A 1 91 ? 21.669 -11.116 3.792 1.00 95.25 91 ASP A O 1
ATOM 686 N N . ALA A 1 92 ? 19.697 -10.051 4.057 1.00 94.75 92 ALA A N 1
ATOM 687 C CA . ALA A 1 92 ? 20.214 -8.690 4.095 1.00 94.75 92 ALA A CA 1
ATOM 688 C C . ALA A 1 92 ? 21.455 -8.566 4.981 1.00 94.75 92 ALA A C 1
ATOM 690 O O . ALA A 1 92 ? 21.426 -8.659 6.222 1.00 94.75 92 ALA A O 1
ATOM 691 N N . VAL A 1 93 ? 22.575 -8.245 4.340 1.00 96.25 93 VAL A N 1
ATOM 692 C CA . VAL A 1 93 ? 23.854 -8.106 5.024 1.00 96.25 93 VAL A CA 1
ATOM 693 C C . VAL A 1 93 ? 23.885 -6.785 5.788 1.00 96.25 93 VAL A C 1
ATOM 695 O O . VAL A 1 93 ? 23.749 -5.702 5.224 1.00 96.25 93 VAL A O 1
ATOM 698 N N . GLU A 1 94 ? 24.071 -6.880 7.108 1.00 92.88 94 GLU A N 1
ATOM 699 C CA . GLU A 1 94 ? 23.992 -5.748 8.048 1.00 92.88 94 GLU A CA 1
ATOM 700 C C . GLU A 1 94 ? 22.613 -5.054 8.071 1.00 92.88 94 GLU A C 1
ATOM 702 O O . GLU A 1 94 ? 22.502 -3.902 8.490 1.00 92.88 94 GLU A O 1
ATOM 707 N N . GLY A 1 95 ? 21.552 -5.772 7.677 1.00 89.31 95 GLY A N 1
ATOM 708 C CA . GLY A 1 95 ? 20.193 -5.231 7.593 1.00 89.31 95 GLY A CA 1
ATOM 709 C C . GLY A 1 95 ? 19.987 -4.278 6.413 1.00 89.31 95 GLY A C 1
ATOM 710 O O . GLY A 1 95 ? 19.099 -3.431 6.473 1.00 89.31 95 GLY A O 1
ATOM 711 N N . ASN A 1 96 ? 20.825 -4.383 5.379 1.00 90.56 96 ASN A N 1
ATOM 712 C CA . ASN A 1 96 ? 20.724 -3.618 4.145 1.00 90.56 96 ASN A CA 1
ATOM 713 C C . ASN A 1 96 ? 20.544 -4.566 2.948 1.00 90.56 96 ASN A C 1
ATOM 715 O O . ASN A 1 96 ? 21.497 -5.246 2.567 1.00 90.56 96 ASN A O 1
ATOM 719 N N . ALA A 1 97 ? 19.353 -4.561 2.347 1.00 92.25 97 ALA A N 1
ATOM 720 C CA . ALA A 1 97 ? 19.042 -5.340 1.145 1.00 92.25 97 ALA A CA 1
ATOM 721 C C . ALA A 1 97 ? 19.940 -4.947 -0.047 1.00 92.25 97 ALA A C 1
ATOM 723 O O . ALA A 1 97 ? 20.390 -5.789 -0.808 1.00 92.25 97 ALA A O 1
ATOM 724 N N . GLU A 1 98 ? 20.344 -3.676 -0.144 1.00 91.75 98 GLU A N 1
ATOM 725 C CA . GLU A 1 98 ? 21.157 -3.160 -1.258 1.00 91.75 98 GLU A CA 1
ATOM 726 C C . GLU A 1 98 ? 22.671 -3.390 -1.069 1.00 91.75 98 GLU A C 1
ATOM 728 O O . GLU A 1 98 ? 23.510 -2.783 -1.748 1.00 91.75 98 GLU A O 1
ATOM 733 N N . ASN A 1 99 ? 23.068 -4.202 -0.086 1.00 94.44 99 ASN A N 1
ATOM 734 C CA . ASN A 1 99 ? 24.465 -4.570 0.091 1.00 94.44 99 ASN A CA 1
ATOM 735 C C . ASN A 1 99 ? 24.897 -5.513 -1.051 1.00 94.44 99 ASN A C 1
ATOM 737 O O . ASN A 1 99 ? 24.231 -6.513 -1.280 1.00 94.44 99 ASN A O 1
ATOM 741 N N . PRO A 1 100 ? 26.040 -5.283 -1.728 1.00 92.50 100 PRO A N 1
ATOM 742 C CA . PRO A 1 100 ? 26.519 -6.175 -2.792 1.00 92.50 100 PRO A CA 1
ATOM 743 C C . PRO A 1 100 ? 26.785 -7.634 -2.377 1.00 92.50 100 PRO A C 1
ATOM 745 O O . PRO A 1 100 ? 27.071 -8.460 -3.242 1.00 92.50 100 PRO A O 1
ATOM 748 N N . GLU A 1 101 ? 26.814 -7.927 -1.073 1.00 95.50 101 GLU A N 1
ATOM 749 C CA . GLU A 1 101 ? 26.942 -9.281 -0.523 1.00 95.50 101 GLU A CA 1
ATOM 750 C C . GLU A 1 101 ? 25.591 -9.950 -0.201 1.00 95.50 101 GLU A C 1
ATOM 752 O O . GLU A 1 101 ? 25.597 -11.153 0.064 1.00 95.50 101 GLU A O 1
ATOM 757 N N . THR A 1 102 ? 24.476 -9.207 -0.224 1.00 95.81 102 THR A N 1
ATOM 758 C CA . THR A 1 102 ? 23.106 -9.750 -0.147 1.00 95.81 102 THR A CA 1
ATOM 759 C C . THR A 1 102 ? 22.813 -10.540 -1.426 1.00 95.81 102 THR A C 1
ATOM 761 O O . THR A 1 102 ? 23.257 -10.146 -2.512 1.00 95.81 102 THR A O 1
ATOM 764 N N . VAL A 1 103 ? 22.152 -11.695 -1.316 1.00 95.75 103 VAL A N 1
ATOM 765 C CA . VAL A 1 103 ? 21.800 -12.515 -2.478 1.00 95.75 103 VAL A CA 1
ATOM 766 C C . VAL A 1 103 ? 20.466 -12.032 -3.019 1.00 95.75 103 VAL A C 1
ATOM 768 O O . VAL A 1 103 ? 19.531 -11.837 -2.268 1.00 95.75 103 VAL A O 1
ATOM 771 N N . PHE A 1 104 ? 20.382 -11.878 -4.337 1.00 96.31 104 PHE A N 1
ATOM 772 C CA . PHE A 1 104 ? 19.111 -11.614 -4.996 1.00 96.31 104 PHE A CA 1
ATOM 773 C C . PHE A 1 104 ? 18.368 -12.944 -5.227 1.00 96.31 104 PHE A C 1
ATOM 775 O O . PHE A 1 104 ? 18.801 -13.742 -6.070 1.00 96.31 104 PHE A O 1
ATOM 782 N N . ASP A 1 105 ? 17.297 -13.197 -4.475 1.00 96.88 105 ASP A N 1
ATOM 783 C CA . ASP A 1 105 ? 16.473 -14.412 -4.497 1.00 96.88 105 ASP A CA 1
ATOM 784 C C . ASP A 1 105 ? 14.959 -14.089 -4.563 1.00 96.88 105 ASP A C 1
ATOM 786 O O . ASP A 1 105 ? 14.241 -14.150 -3.561 1.00 96.88 105 ASP A O 1
ATOM 790 N N . PRO A 1 106 ? 14.417 -13.804 -5.763 1.00 97.31 106 PRO A N 1
ATOM 791 C CA . PRO A 1 106 ? 13.010 -13.437 -5.938 1.00 97.31 106 PRO A CA 1
ATOM 792 C C . PRO A 1 106 ? 12.019 -14.587 -5.685 1.00 97.31 106 PRO A C 1
ATOM 794 O O . PRO A 1 106 ? 10.807 -14.354 -5.704 1.00 97.31 106 PRO A O 1
ATOM 797 N N . ASP A 1 107 ? 12.494 -15.824 -5.497 1.00 96.06 107 ASP A N 1
ATOM 798 C CA . ASP A 1 107 ? 11.644 -16.969 -5.157 1.00 96.06 107 ASP A CA 1
ATOM 799 C C . ASP A 1 107 ? 11.391 -17.060 -3.640 1.00 96.06 107 ASP A C 1
ATOM 801 O O . ASP A 1 107 ? 10.368 -17.618 -3.220 1.00 96.06 107 ASP A O 1
ATOM 805 N N . GLU A 1 108 ? 12.300 -16.526 -2.818 1.00 96.06 108 GLU A N 1
ATOM 806 C CA . GLU A 1 108 ? 12.199 -16.528 -1.354 1.00 96.06 108 GLU A CA 1
ATOM 807 C C . GLU A 1 108 ? 11.812 -15.151 -0.793 1.00 96.06 108 GLU A C 1
ATOM 809 O O . GLU A 1 108 ? 10.951 -15.079 0.094 1.00 96.06 108 GLU A O 1
ATOM 814 N N . ASP A 1 109 ? 12.358 -14.076 -1.365 1.00 97.50 109 ASP A N 1
ATOM 815 C CA . ASP A 1 109 ? 12.289 -12.729 -0.808 1.00 97.50 109 ASP A CA 1
ATOM 816 C C . ASP A 1 109 ? 11.322 -11.830 -1.586 1.00 97.50 109 ASP A C 1
ATOM 818 O O . ASP A 1 109 ? 11.408 -11.618 -2.798 1.00 97.50 109 ASP A O 1
ATOM 822 N N . GLY A 1 110 ? 10.332 -11.293 -0.868 1.00 97.56 110 GLY A N 1
ATOM 823 C CA . GLY A 1 110 ? 9.312 -10.426 -1.449 1.00 97.56 110 GLY A CA 1
ATOM 824 C C . GLY A 1 110 ? 9.870 -9.124 -2.022 1.00 97.56 110 GLY A C 1
ATOM 825 O O . GLY A 1 110 ? 9.295 -8.589 -2.967 1.00 97.56 110 GLY A O 1
ATOM 826 N N . LEU A 1 111 ? 10.965 -8.614 -1.452 1.00 96.44 111 LEU A N 1
ATOM 827 C CA . LEU A 1 111 ? 11.657 -7.425 -1.944 1.00 96.44 111 LEU A CA 1
ATOM 828 C C . LEU A 1 111 ? 12.209 -7.678 -3.353 1.00 96.44 111 LEU A C 1
ATOM 830 O O . LEU A 1 111 ? 11.809 -6.984 -4.289 1.00 96.44 111 LEU A O 1
ATOM 834 N N . ASP A 1 112 ? 12.996 -8.739 -3.514 1.00 97.75 112 ASP A N 1
ATOM 835 C CA . ASP A 1 112 ? 13.597 -9.137 -4.789 1.00 97.75 112 ASP A CA 1
ATOM 836 C C . ASP A 1 112 ? 12.544 -9.533 -5.826 1.00 97.75 112 ASP A C 1
ATOM 838 O O . ASP A 1 112 ? 12.663 -9.219 -7.014 1.00 97.75 112 ASP A O 1
ATOM 842 N N . PHE A 1 113 ? 11.456 -10.180 -5.386 1.00 98.50 113 PHE A N 1
ATOM 843 C CA . PHE A 1 113 ? 10.338 -10.520 -6.261 1.00 98.50 113 PHE A CA 1
ATOM 844 C C . PHE A 1 113 ? 9.798 -9.285 -6.990 1.00 98.50 113 PHE A C 1
ATOM 846 O O . PHE A 1 113 ? 9.666 -9.302 -8.216 1.00 98.50 113 PHE A O 1
ATOM 853 N N . TYR A 1 114 ? 9.482 -8.210 -6.264 1.00 98.31 114 TYR A N 1
ATOM 854 C CA . TYR A 1 114 ? 8.958 -7.002 -6.897 1.00 98.31 114 TYR A CA 1
ATOM 855 C C . TYR A 1 114 ? 10.057 -6.170 -7.564 1.00 98.31 114 TYR A C 1
ATOM 857 O O . TYR A 1 114 ? 9.793 -5.590 -8.615 1.00 98.31 114 TYR A O 1
ATOM 865 N N . GLU A 1 115 ? 11.287 -6.162 -7.045 1.00 97.19 115 GLU A N 1
ATOM 866 C CA . GLU A 1 115 ? 12.418 -5.503 -7.713 1.00 97.19 115 GLU A CA 1
ATOM 867 C C . GLU A 1 115 ? 12.662 -6.093 -9.110 1.00 97.19 115 GLU A C 1
ATOM 869 O O . GLU A 1 115 ? 12.798 -5.361 -10.091 1.00 97.19 115 GLU A O 1
ATOM 874 N N . SER A 1 116 ? 12.569 -7.420 -9.253 1.00 97.88 116 SER A N 1
ATOM 875 C CA . SER A 1 116 ? 12.699 -8.105 -10.548 1.00 97.88 116 SER A CA 1
ATOM 876 C C . SER A 1 116 ? 11.599 -7.757 -11.563 1.00 97.88 116 SER A C 1
ATOM 878 O O . SER A 1 116 ? 11.669 -8.145 -12.726 1.00 97.88 116 SER A O 1
ATOM 880 N N . LEU A 1 117 ? 10.563 -7.031 -11.141 1.00 97.94 117 LEU A N 1
ATOM 881 C CA . LEU A 1 117 ? 9.458 -6.580 -11.979 1.00 97.94 117 LEU A CA 1
ATOM 882 C C . LEU A 1 117 ? 9.466 -5.054 -12.195 1.00 97.94 117 LEU A C 1
ATOM 884 O O . LEU A 1 117 ? 8.582 -4.537 -12.884 1.00 97.94 117 LEU A O 1
ATOM 888 N N . GLU A 1 118 ? 10.429 -4.318 -11.627 1.00 96.38 118 GLU A N 1
ATOM 889 C CA . GLU A 1 118 ? 10.469 -2.850 -11.635 1.00 96.38 118 GLU A CA 1
ATOM 890 C C . GLU A 1 118 ? 10.391 -2.275 -13.061 1.00 96.38 118 GLU A C 1
ATOM 892 O O . GLU A 1 118 ? 11.155 -2.626 -13.958 1.00 96.38 118 GLU A O 1
ATOM 897 N N . GLY A 1 119 ? 9.447 -1.372 -13.317 1.00 96.38 119 GLY A N 1
ATOM 898 C CA . GLY A 1 119 ? 9.244 -0.748 -14.624 1.00 96.38 119 GLY A CA 1
ATOM 899 C C . GLY A 1 119 ? 8.614 -1.658 -15.689 1.00 96.38 119 GLY A C 1
ATOM 900 O O . GLY A 1 119 ? 8.470 -1.233 -16.845 1.00 96.38 119 GLY A O 1
ATOM 901 N N . MET A 1 120 ? 8.245 -2.898 -15.353 1.00 97.69 120 MET A N 1
ATOM 902 C CA . MET A 1 120 ? 7.510 -3.795 -16.248 1.00 97.69 120 MET A CA 1
ATOM 903 C C . MET A 1 120 ? 6.008 -3.520 -16.195 1.00 97.69 120 MET A C 1
ATOM 905 O O . MET A 1 120 ? 5.451 -3.139 -15.167 1.00 97.69 120 MET A O 1
ATOM 909 N N . LEU A 1 121 ? 5.323 -3.759 -17.315 1.00 97.69 121 LEU A N 1
ATOM 910 C CA . LEU A 1 121 ? 3.869 -3.852 -17.338 1.00 97.69 121 LEU A CA 1
ATOM 911 C C . LEU A 1 121 ? 3.448 -5.159 -16.651 1.00 97.69 121 LEU A C 1
ATOM 913 O O . LEU A 1 121 ? 3.814 -6.247 -17.103 1.00 97.69 121 LEU A O 1
ATOM 917 N N . VAL A 1 122 ? 2.657 -5.052 -15.589 1.00 98.50 122 VAL A N 1
ATOM 918 C CA . VAL A 1 122 ? 2.165 -6.170 -14.780 1.00 98.50 122 VAL A CA 1
ATOM 919 C C . VAL A 1 122 ? 0.640 -6.186 -14.723 1.00 98.50 122 VAL A C 1
ATOM 921 O O . VAL A 1 122 ? -0.027 -5.187 -15.013 1.00 98.50 122 VAL A O 1
ATOM 924 N N . GLN A 1 123 ? 0.075 -7.336 -14.366 1.00 98.62 123 GLN A N 1
ATOM 925 C CA . GLN A 1 123 ? -1.358 -7.492 -14.154 1.00 98.62 123 GLN A CA 1
ATOM 926 C C . GLN A 1 123 ? -1.660 -8.368 -12.937 1.00 98.62 123 GLN A C 1
ATOM 928 O O . GLN A 1 123 ? -1.081 -9.438 -12.768 1.00 98.62 123 GLN A O 1
ATOM 933 N N . VAL A 1 124 ? -2.594 -7.903 -12.110 1.00 98.69 124 VAL A N 1
ATOM 934 C CA . VAL A 1 124 ? -3.108 -8.598 -10.927 1.00 98.69 124 VAL A CA 1
ATOM 935 C C . VAL A 1 124 ? -4.555 -8.992 -11.209 1.00 98.69 124 VAL A C 1
ATOM 937 O O . VAL A 1 124 ? -5.434 -8.129 -11.280 1.00 98.69 124 VAL A O 1
ATOM 940 N N . ASP A 1 125 ? -4.797 -10.288 -11.385 1.00 98.25 125 ASP A N 1
ATOM 941 C CA . ASP A 1 125 ? -6.127 -10.823 -11.694 1.00 98.25 125 ASP A CA 1
ATOM 942 C C . ASP A 1 125 ? -6.929 -11.125 -10.429 1.00 98.25 125 ASP A C 1
ATOM 944 O O . ASP A 1 125 ? -6.374 -11.534 -9.403 1.00 98.25 125 ASP A O 1
ATOM 948 N N . ASP A 1 126 ? -8.251 -10.947 -10.520 1.00 98.19 126 ASP A N 1
ATOM 949 C CA . ASP A 1 126 ? -9.210 -11.228 -9.450 1.00 98.19 126 ASP A CA 1
ATOM 950 C C . ASP A 1 126 ? -8.792 -10.606 -8.103 1.00 98.19 126 ASP A C 1
ATOM 952 O O . ASP A 1 126 ? -8.895 -11.228 -7.042 1.00 98.19 126 ASP A O 1
ATOM 956 N N . ALA A 1 127 ? -8.252 -9.388 -8.132 1.00 98.44 127 ALA A N 1
ATOM 957 C CA . ALA A 1 127 ? -7.656 -8.765 -6.963 1.00 98.44 127 ALA A CA 1
ATOM 958 C C . ALA A 1 127 ? -8.703 -8.482 -5.871 1.00 98.44 127 ALA A C 1
ATOM 960 O O . ALA A 1 127 ? -9.835 -8.079 -6.156 1.00 98.44 127 ALA A O 1
ATOM 961 N N . VAL A 1 128 ? -8.317 -8.639 -4.601 1.00 98.44 128 VAL A N 1
ATOM 962 C CA . VAL A 1 128 ? -9.155 -8.285 -3.442 1.00 98.44 128 VAL A CA 1
ATOM 963 C C . VAL A 1 128 ? -8.446 -7.279 -2.547 1.00 98.44 128 VAL A C 1
ATOM 965 O O . VAL A 1 128 ? -7.309 -7.500 -2.134 1.00 98.44 128 VAL A O 1
ATOM 968 N N . ALA A 1 129 ? -9.129 -6.188 -2.210 1.00 98.44 129 ALA A N 1
ATOM 969 C CA . ALA A 1 129 ? -8.619 -5.181 -1.291 1.00 98.44 129 ALA A CA 1
ATOM 970 C C . ALA A 1 129 ? -8.507 -5.738 0.135 1.00 98.44 129 ALA A C 1
ATOM 972 O O . ALA A 1 129 ? -9.431 -6.384 0.641 1.00 98.44 129 ALA A O 1
ATOM 973 N N . ILE A 1 130 ? -7.391 -5.461 0.808 1.00 97.44 130 ILE A N 1
ATOM 974 C CA . ILE A 1 130 ? -7.148 -5.891 2.199 1.00 97.44 130 ILE A CA 1
ATOM 975 C C . ILE A 1 130 ? -7.326 -4.761 3.219 1.00 97.44 130 ILE A C 1
ATOM 977 O O . ILE A 1 130 ? -7.353 -5.015 4.423 1.00 97.44 130 ILE A O 1
ATOM 981 N N . ALA A 1 131 ? -7.469 -3.528 2.739 1.00 95.69 131 ALA A N 1
ATOM 982 C CA . ALA A 1 131 ? -7.679 -2.321 3.525 1.00 95.69 131 ALA A CA 1
ATOM 983 C C . ALA A 1 131 ? -8.487 -1.298 2.704 1.00 95.69 131 ALA A C 1
ATOM 985 O O . ALA A 1 131 ? -8.588 -1.448 1.482 1.00 95.69 131 ALA A O 1
ATOM 986 N N . PRO A 1 132 ? -9.076 -0.273 3.344 1.00 95.38 132 PRO A N 1
ATOM 987 C CA . PRO A 1 132 ? -9.626 0.863 2.621 1.00 95.38 132 PRO A CA 1
ATOM 988 C C . PRO A 1 132 ? -8.556 1.628 1.835 1.00 95.38 132 PRO A C 1
ATOM 990 O O . PRO A 1 132 ? -7.381 1.600 2.207 1.00 95.38 132 PRO A O 1
ATOM 993 N N . SER A 1 133 ? -8.970 2.341 0.787 1.00 95.81 133 SER A N 1
ATOM 994 C CA . SER A 1 133 ? -8.089 3.286 0.092 1.00 95.81 133 SER A CA 1
ATOM 995 C C . SER A 1 133 ? -7.600 4.372 1.058 1.00 95.81 133 SER A C 1
ATOM 997 O O . SER A 1 133 ? -8.397 4.895 1.844 1.00 95.81 133 SER A O 1
ATOM 999 N N . ASN A 1 134 ? -6.317 4.727 1.004 1.00 92.88 134 ASN A N 1
ATOM 1000 C CA . ASN A 1 134 ? -5.752 5.778 1.851 1.00 92.88 134 ASN A CA 1
ATOM 1001 C C . ASN A 1 134 ? -6.086 7.190 1.314 1.00 92.88 134 ASN A C 1
ATOM 1003 O O . ASN A 1 134 ? -6.784 7.351 0.311 1.00 92.88 134 ASN A O 1
ATOM 1007 N N . ARG A 1 135 ? -5.578 8.241 1.973 1.00 89.50 135 ARG A N 1
ATOM 1008 C CA . ARG A 1 135 ? -5.823 9.647 1.584 1.00 89.50 135 ARG A CA 1
ATOM 1009 C C . ARG A 1 135 ? -5.273 10.039 0.204 1.00 89.50 135 ARG A C 1
ATOM 1011 O O . ARG A 1 135 ? -5.678 11.068 -0.325 1.00 89.50 135 ARG A O 1
ATOM 1018 N N . PHE A 1 136 ? -4.345 9.255 -0.342 1.00 90.38 136 PHE A N 1
ATOM 1019 C CA . PHE A 1 136 ? -3.776 9.436 -1.677 1.00 90.38 136 PHE A CA 1
ATOM 1020 C C . PHE A 1 136 ? -4.544 8.639 -2.742 1.00 90.38 136 PHE A C 1
ATOM 1022 O O . PHE A 1 136 ? -4.284 8.786 -3.929 1.00 90.38 136 PHE A O 1
ATOM 1029 N N . GLY A 1 137 ? -5.543 7.846 -2.334 1.00 92.44 137 GLY A N 1
ATOM 1030 C CA . GLY A 1 137 ? -6.321 7.000 -3.234 1.00 92.44 137 GLY A CA 1
ATOM 1031 C C . GLY A 1 137 ? -5.672 5.648 -3.532 1.00 92.44 137 GLY A C 1
ATOM 1032 O O . GLY A 1 137 ? -6.203 4.893 -4.343 1.00 92.44 137 GLY A O 1
ATOM 1033 N N . GLU A 1 138 ? -4.561 5.324 -2.868 1.00 96.19 138 GLU A N 1
ATOM 1034 C CA . GLU A 1 138 ? -3.861 4.051 -3.026 1.00 96.19 138 GLU A CA 1
ATOM 1035 C C . GLU A 1 138 ? -4.553 2.953 -2.215 1.00 96.19 138 GLU A C 1
ATOM 1037 O O . GLU A 1 138 ? -5.108 3.202 -1.138 1.00 96.19 138 GLU A O 1
ATOM 1042 N N . VAL A 1 139 ? -4.487 1.714 -2.697 1.00 97.19 139 VAL A N 1
ATOM 1043 C CA . VAL A 1 139 ? -5.095 0.558 -2.027 1.00 97.19 139 VAL A CA 1
ATOM 1044 C C . VAL A 1 139 ? -4.177 -0.654 -2.076 1.00 97.19 139 VAL A C 1
ATOM 1046 O O . VAL A 1 139 ? -3.629 -0.978 -3.121 1.00 97.19 139 VAL A O 1
ATOM 1049 N N . TYR A 1 140 ? -4.046 -1.373 -0.961 1.00 98.06 140 TYR A N 1
ATOM 1050 C CA . TYR A 1 140 ? -3.377 -2.673 -0.965 1.00 98.06 140 TYR A CA 1
ATOM 1051 C C . TYR A 1 140 ? -4.340 -3.781 -1.371 1.00 98.06 140 TYR A C 1
ATOM 1053 O O . TYR A 1 140 ? -5.449 -3.892 -0.829 1.00 98.06 140 TYR A O 1
ATOM 1061 N N . VAL A 1 141 ? -3.882 -4.639 -2.276 1.00 98.56 141 VAL A N 1
ATOM 1062 C CA . VAL A 1 141 ? -4.636 -5.792 -2.764 1.00 98.56 141 VAL A CA 1
ATOM 1063 C C . VAL A 1 141 ? -3.819 -7.077 -2.675 1.00 98.56 141 VAL A C 1
ATOM 1065 O O . VAL A 1 141 ? -2.595 -7.056 -2.565 1.00 98.56 141 VAL A O 1
ATOM 1068 N N . LEU A 1 142 ? -4.529 -8.199 -2.745 1.00 98.50 142 LEU A N 1
ATOM 1069 C CA . LEU A 1 142 ? -3.974 -9.529 -2.977 1.00 98.50 142 LEU A CA 1
ATOM 1070 C C . LEU A 1 142 ? -4.425 -10.049 -4.346 1.00 98.50 142 LEU A C 1
ATOM 1072 O O . LEU A 1 142 ? -5.601 -9.853 -4.679 1.00 98.50 142 LEU A O 1
ATOM 1076 N N . PRO A 1 143 ? -3.567 -10.769 -5.092 1.00 98.19 143 PRO A N 1
ATOM 1077 C CA . PRO A 1 143 ? -3.967 -11.461 -6.315 1.00 98.19 143 PRO A CA 1
ATOM 1078 C C . PRO A 1 143 ? -4.948 -12.607 -6.031 1.00 98.19 143 PRO A C 1
ATOM 1080 O O . PRO A 1 143 ? -4.991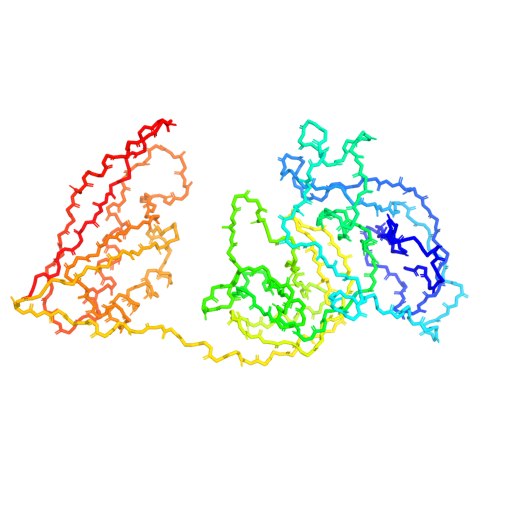 -13.151 -4.924 1.00 98.19 143 PRO A O 1
ATOM 1083 N N . ASN A 1 144 ? -5.725 -13.000 -7.044 1.00 98.00 144 ASN A N 1
ATOM 1084 C CA . ASN A 1 144 ? -6.565 -14.205 -7.059 1.00 98.00 144 ASN A CA 1
ATOM 1085 C C . ASN A 1 144 ? -7.462 -14.360 -5.823 1.00 98.00 144 ASN A C 1
ATOM 1087 O O . ASN A 1 144 ? -7.526 -15.408 -5.183 1.00 98.00 144 ASN A O 1
ATOM 1091 N N . ASN A 1 145 ? -8.148 -13.286 -5.441 1.00 97.00 145 ASN A N 1
ATOM 1092 C CA . ASN A 1 145 ? -8.997 -13.196 -4.258 1.00 97.00 145 ASN A CA 1
ATOM 1093 C C . ASN A 1 145 ? -8.283 -13.559 -2.941 1.00 97.00 145 ASN A C 1
ATOM 1095 O O . ASN A 1 145 ? -8.951 -13.863 -1.946 1.00 97.00 145 ASN A O 1
ATOM 1099 N N . GLY A 1 146 ? -6.951 -13.485 -2.909 1.00 96.69 146 GLY A N 1
ATOM 1100 C CA . GLY A 1 146 ? -6.109 -13.875 -1.784 1.00 96.69 146 GLY A CA 1
ATOM 1101 C C . GLY A 1 146 ? -6.036 -15.384 -1.557 1.00 96.69 146 GLY A C 1
ATOM 1102 O O . GLY A 1 146 ? -5.930 -15.789 -0.403 1.00 96.69 146 GLY A O 1
ATOM 1103 N N . GLU A 1 147 ? -6.142 -16.204 -2.610 1.00 95.75 147 GLU A N 1
ATOM 1104 C CA . GLU A 1 147 ? -6.057 -17.675 -2.534 1.00 95.75 147 GLU A CA 1
ATOM 1105 C C . GLU A 1 147 ? -4.740 -18.168 -1.914 1.00 95.75 147 GLU A C 1
ATOM 1107 O O . GLU A 1 147 ? -4.761 -19.098 -1.110 1.00 95.75 147 GLU A O 1
ATOM 1112 N N . ASN A 1 148 ? -3.624 -17.502 -2.228 1.00 93.56 148 ASN A N 1
ATOM 1113 C CA . ASN A 1 148 ? -2.283 -17.871 -1.759 1.00 93.56 148 ASN A CA 1
ATOM 1114 C C . ASN A 1 148 ? -1.810 -17.071 -0.534 1.00 93.56 148 ASN A C 1
ATOM 1116 O O . ASN A 1 148 ? -0.667 -17.218 -0.119 1.00 93.56 148 ASN A O 1
ATOM 1120 N N . ALA A 1 149 ? -2.666 -16.234 0.053 1.00 95.56 149 ALA A N 1
ATOM 1121 C CA . ALA A 1 149 ? -2.320 -15.508 1.272 1.00 95.56 149 ALA A CA 1
ATOM 1122 C C . ALA A 1 149 ? -2.247 -16.450 2.480 1.00 95.56 149 ALA A C 1
ATOM 1124 O O . ALA A 1 149 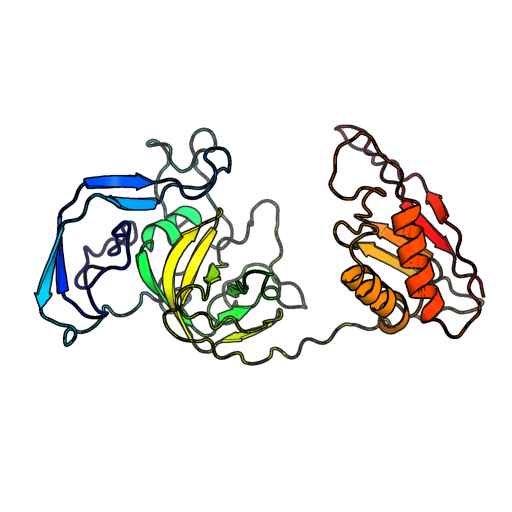? -3.019 -17.408 2.579 1.00 95.56 149 ALA A O 1
ATOM 1125 N N . THR A 1 150 ? -1.378 -16.142 3.441 1.00 94.44 150 THR A N 1
ATOM 1126 C CA . THR A 1 150 ? -1.162 -16.987 4.624 1.00 94.44 150 THR A CA 1
ATOM 1127 C C . THR A 1 150 ? -2.370 -17.004 5.571 1.00 94.44 150 THR A C 1
ATOM 1129 O O . THR A 1 150 ? -3.127 -17.975 5.635 1.00 94.44 150 THR A O 1
ATOM 1132 N N . ILE A 1 151 ? -2.561 -15.943 6.358 1.00 96.00 151 ILE A N 1
ATOM 1133 C CA . ILE A 1 151 ? -3.639 -15.808 7.333 1.00 96.00 151 ILE A CA 1
ATOM 1134 C C . ILE A 1 151 ? -4.353 -14.488 7.109 1.00 96.00 151 ILE A C 1
ATOM 1136 O O . ILE A 1 151 ? -3.800 -13.401 7.269 1.00 96.00 151 ILE A O 1
ATOM 1140 N N . ARG A 1 152 ? -5.652 -14.605 6.837 1.00 95.75 152 ARG A N 1
ATOM 1141 C CA . ARG A 1 152 ? -6.548 -13.467 6.670 1.00 95.75 152 ARG A CA 1
ATOM 1142 C C . ARG A 1 152 ? -7.484 -13.313 7.856 1.00 95.75 152 ARG A C 1
ATOM 1144 O O . ARG A 1 152 ? -7.942 -14.291 8.449 1.00 95.75 152 ARG A O 1
ATOM 1151 N N . THR A 1 153 ? -7.803 -12.070 8.195 1.00 95.06 153 THR A N 1
ATOM 1152 C CA . THR A 1 153 ? -8.832 -11.770 9.191 1.00 95.06 153 THR A CA 1
ATOM 1153 C C . THR A 1 153 ? -10.216 -12.135 8.641 1.00 95.06 153 THR A C 1
ATOM 1155 O O . THR A 1 153 ? -10.422 -12.126 7.424 1.00 95.06 153 THR A O 1
ATOM 1158 N N . PRO A 1 154 ? -11.226 -12.374 9.499 1.00 92.75 154 PRO A N 1
ATOM 1159 C CA . PRO A 1 154 ? -12.606 -12.584 9.045 1.00 92.75 154 PRO A CA 1
ATOM 1160 C C . PRO A 1 154 ? -13.179 -11.433 8.201 1.00 92.75 154 PRO A C 1
ATOM 1162 O O . PRO A 1 154 ? -14.179 -11.611 7.511 1.00 92.75 154 PRO A O 1
ATOM 1165 N N . ARG A 1 155 ? -12.558 -10.248 8.266 1.00 92.88 155 ARG A N 1
ATOM 1166 C CA . ARG A 1 155 ? -12.919 -9.045 7.509 1.00 92.88 155 ARG A CA 1
ATOM 1167 C C . ARG A 1 155 ? -12.018 -8.800 6.290 1.00 92.88 155 ARG A C 1
ATOM 1169 O O . ARG A 1 155 ? -12.091 -7.736 5.696 1.00 92.88 155 ARG A O 1
ATOM 1176 N N . GLY A 1 156 ? -11.195 -9.771 5.897 1.00 93.44 156 GLY A N 1
ATOM 1177 C CA . GLY A 1 156 ? -10.475 -9.761 4.620 1.00 93.44 156 GLY A CA 1
ATOM 1178 C C . GLY A 1 156 ? -9.078 -9.137 4.632 1.00 93.44 156 GLY A C 1
ATOM 1179 O O . GLY A 1 156 ? -8.410 -9.217 3.602 1.00 93.44 156 GLY A O 1
ATOM 1180 N N . GLY A 1 157 ? -8.626 -8.587 5.765 1.00 95.12 157 GLY A N 1
ATOM 1181 C CA . GLY A 1 157 ? -7.258 -8.080 5.941 1.00 95.12 157 GLY A CA 1
ATOM 1182 C C . GLY A 1 157 ? -6.222 -9.192 6.140 1.00 95.12 157 GLY A C 1
ATOM 1183 O O . GLY A 1 157 ? -6.598 -10.349 6.320 1.00 95.12 157 GLY A O 1
ATOM 1184 N N . LEU A 1 158 ? -4.937 -8.837 6.148 1.00 95.00 158 LEU A N 1
ATOM 1185 C CA . LEU A 1 158 ? -3.805 -9.747 6.386 1.00 95.00 158 LEU A CA 1
ATOM 1186 C C . LEU A 1 158 ? -3.323 -9.693 7.840 1.00 95.00 158 LEU A C 1
ATOM 1188 O O . LEU A 1 158 ? -3.397 -8.647 8.488 1.00 95.00 158 LEU A O 1
ATOM 1192 N N . VAL A 1 159 ? -2.856 -10.824 8.370 1.00 95.81 159 VAL A N 1
ATOM 1193 C CA . VAL A 1 159 ? -2.376 -10.936 9.754 1.00 95.81 159 VAL A CA 1
ATOM 1194 C C . VAL A 1 159 ? -0.852 -10.983 9.777 1.00 95.81 159 VAL A C 1
ATOM 1196 O O . VAL A 1 159 ? -0.250 -11.992 9.431 1.00 95.81 159 VAL A O 1
ATOM 1199 N N . ARG A 1 160 ? -0.224 -9.925 10.300 1.00 94.12 160 ARG A N 1
ATOM 1200 C CA . ARG A 1 160 ? 1.221 -9.908 10.570 1.00 94.12 160 ARG A CA 1
ATOM 1201 C C . ARG A 1 160 ? 1.579 -10.864 11.705 1.00 94.12 160 ARG A C 1
ATOM 1203 O O . ARG A 1 160 ? 0.980 -10.805 12.783 1.00 94.12 160 ARG A O 1
ATOM 1210 N N . ARG A 1 161 ? 2.593 -11.703 11.492 1.00 95.25 161 ARG A N 1
ATOM 1211 C CA . ARG A 1 161 ? 3.150 -12.624 12.496 1.00 95.25 161 ARG A CA 1
ATOM 1212 C C . ARG A 1 161 ? 4.663 -12.428 12.587 1.00 95.25 161 ARG A C 1
ATOM 1214 O O . ARG A 1 161 ? 5.240 -11.645 11.847 1.00 95.25 161 ARG A O 1
ATOM 1221 N N . GLU A 1 162 ? 5.301 -13.092 13.545 1.00 92.62 162 GLU A N 1
ATOM 1222 C CA . GLU A 1 162 ? 6.744 -12.940 13.797 1.00 92.62 162 GLU A CA 1
ATOM 1223 C C . GLU A 1 162 ? 7.613 -13.335 12.594 1.00 92.62 162 GLU A C 1
ATOM 1225 O O . GLU A 1 162 ? 8.597 -12.660 12.328 1.00 92.62 162 GLU A O 1
ATOM 1230 N N . ASN A 1 163 ? 7.209 -14.369 11.851 1.00 92.19 163 ASN A N 1
ATOM 1231 C CA . ASN A 1 163 ? 7.918 -14.879 10.671 1.00 92.19 163 ASN A CA 1
ATOM 1232 C C . ASN A 1 163 ? 7.070 -14.751 9.399 1.00 92.19 163 ASN A C 1
ATOM 1234 O O . ASN A 1 163 ? 7.201 -15.557 8.493 1.00 92.19 163 ASN A O 1
ATOM 1238 N N . ASP A 1 164 ? 6.114 -13.826 9.392 1.00 95.94 164 ASP A N 1
ATOM 1239 C CA . ASP A 1 164 ? 5.251 -13.586 8.241 1.00 95.94 164 ASP A CA 1
ATOM 1240 C C . ASP A 1 164 ? 4.878 -12.106 8.213 1.00 95.94 164 ASP A C 1
ATOM 1242 O O . ASP A 1 164 ? 4.022 -11.620 8.972 1.00 95.94 164 ASP A O 1
ATOM 1246 N N . PHE A 1 165 ? 5.576 -11.390 7.339 1.00 94.62 165 PHE A N 1
ATOM 1247 C CA . PHE A 1 165 ? 5.416 -9.958 7.143 1.00 94.62 165 PHE A CA 1
ATOM 1248 C C . PHE A 1 165 ? 4.527 -9.607 5.949 1.00 94.62 165 PHE A C 1
ATOM 1250 O O . PHE A 1 165 ? 4.366 -8.426 5.647 1.00 94.62 165 PHE A O 1
ATOM 1257 N N . ASN A 1 166 ? 3.852 -10.606 5.377 1.00 96.81 166 ASN A N 1
ATOM 1258 C CA . ASN A 1 166 ? 2.884 -10.492 4.294 1.00 96.81 166 ASN A CA 1
ATOM 1259 C C . ASN A 1 166 ? 3.402 -9.744 3.035 1.00 96.81 166 ASN A C 1
ATOM 1261 O O . ASN A 1 166 ? 2.789 -8.745 2.628 1.00 96.81 166 ASN A O 1
ATOM 1265 N N . PRO A 1 167 ? 4.542 -10.152 2.440 1.00 96.75 167 PRO A N 1
ATOM 1266 C CA . PRO A 1 167 ? 5.050 -9.594 1.180 1.00 96.75 167 PRO A CA 1
ATOM 1267 C C . PRO A 1 167 ? 4.116 -9.817 -0.025 1.00 96.75 167 PRO A C 1
ATOM 1269 O O . PRO A 1 167 ? 4.211 -9.106 -1.017 1.00 96.75 167 PRO A O 1
ATOM 1272 N N . GLU A 1 168 ? 3.150 -10.732 0.041 1.00 97.31 168 GLU A N 1
ATOM 1273 C CA . GLU A 1 168 ? 2.261 -11.052 -1.082 1.00 97.31 168 GLU A CA 1
ATOM 1274 C C . GLU A 1 168 ? 1.233 -9.956 -1.421 1.00 97.31 168 GLU A C 1
ATOM 1276 O O . GLU A 1 168 ? 0.463 -10.090 -2.377 1.00 97.31 168 GLU A O 1
ATOM 1281 N N . ARG A 1 169 ? 1.176 -8.883 -0.623 1.00 97.38 169 ARG A N 1
ATOM 1282 C CA . ARG A 1 169 ? 0.345 -7.705 -0.897 1.00 97.38 169 ARG A CA 1
ATOM 1283 C C . ARG A 1 169 ? 1.064 -6.762 -1.856 1.00 97.38 169 ARG A C 1
ATOM 1285 O O . ARG A 1 169 ? 2.254 -6.513 -1.706 1.00 97.38 169 ARG A O 1
ATOM 1292 N N . ILE A 1 170 ? 0.304 -6.133 -2.742 1.00 98.25 170 ILE A N 1
ATOM 1293 C CA . ILE A 1 170 ? 0.815 -5.088 -3.632 1.00 98.25 170 ILE A CA 1
ATOM 1294 C C . ILE A 1 170 ? -0.050 -3.834 -3.528 1.00 98.25 170 ILE A C 1
ATOM 1296 O O . ILE A 1 170 ? -1.276 -3.924 -3.398 1.00 98.25 170 ILE A O 1
ATOM 1300 N N . GLN A 1 171 ? 0.587 -2.664 -3.514 1.00 98.31 171 GLN A N 1
ATOM 1301 C CA . GLN A 1 171 ? -0.105 -1.379 -3.516 1.00 98.31 171 GLN A CA 1
ATOM 1302 C C . GLN A 1 171 ? -0.522 -1.030 -4.937 1.00 98.31 171 GLN A C 1
ATOM 1304 O O . GLN A 1 171 ? 0.237 -1.205 -5.882 1.00 98.31 171 GLN A O 1
ATOM 1309 N N . ILE A 1 172 ? -1.740 -0.542 -5.094 1.00 98.44 172 ILE A N 1
ATOM 1310 C CA . ILE A 1 172 ? -2.262 -0.053 -6.360 1.00 98.44 172 ILE A CA 1
ATOM 1311 C C . ILE A 1 172 ? -2.336 1.460 -6.263 1.00 98.44 172 ILE A C 1
ATOM 1313 O O . ILE A 1 172 ? -3.011 1.977 -5.370 1.00 98.44 172 ILE A O 1
ATOM 1317 N N . ASP A 1 173 ? -1.687 2.141 -7.201 1.00 97.06 173 ASP A N 1
ATOM 1318 C CA . ASP A 1 173 ? -1.710 3.593 -7.332 1.00 97.06 173 ASP A CA 1
ATOM 1319 C C . ASP A 1 173 ? -2.363 3.985 -8.670 1.00 97.06 173 ASP A C 1
ATOM 1321 O O . ASP A 1 173 ? -2.227 3.339 -9.715 1.00 97.06 173 ASP A O 1
ATOM 1325 N N . THR A 1 174 ? -3.151 5.052 -8.633 1.00 95.31 174 THR A N 1
ATOM 1326 C CA . THR A 1 174 ? -3.874 5.598 -9.782 1.00 95.31 174 THR A CA 1
ATOM 1327 C C . THR A 1 174 ? -3.336 6.946 -10.247 1.00 95.31 174 THR A C 1
ATOM 1329 O O . THR A 1 174 ? -3.970 7.578 -11.090 1.00 95.31 174 THR A O 1
ATOM 1332 N N . SER A 1 175 ? -2.154 7.357 -9.785 1.00 92.62 175 SER A N 1
ATOM 1333 C CA . SER A 1 175 ? -1.465 8.593 -10.185 1.00 92.62 175 SER A CA 1
ATOM 1334 C C . SER A 1 175 ? -1.310 8.786 -11.703 1.00 92.62 175 SER A C 1
ATOM 1336 O O . SER A 1 175 ? -1.290 9.918 -12.179 1.00 92.62 175 SER A O 1
ATOM 1338 N N . LEU A 1 176 ? -1.268 7.711 -12.500 1.00 92.62 176 LEU A N 1
ATOM 1339 C CA . LEU A 1 176 ? -1.238 7.800 -13.970 1.00 92.62 176 LEU A CA 1
ATOM 1340 C C . LEU A 1 176 ? -2.613 8.016 -14.627 1.00 92.62 176 LEU A C 1
ATOM 1342 O O . LEU A 1 176 ? -2.678 8.374 -15.805 1.00 92.62 176 LEU A O 1
ATOM 1346 N N . THR A 1 177 ? -3.712 7.775 -13.909 1.00 91.94 177 THR A N 1
ATOM 1347 C CA . THR A 1 177 ? -5.082 7.905 -14.439 1.00 91.94 177 THR A CA 1
ATOM 1348 C C . THR A 1 177 ? -5.932 8.962 -13.739 1.00 91.94 177 THR A C 1
ATOM 1350 O O . THR A 1 177 ? -6.993 9.301 -14.266 1.00 91.94 177 THR A O 1
ATOM 1353 N N . ASP A 1 178 ? -5.492 9.483 -12.588 1.00 84.38 178 ASP A N 1
ATOM 1354 C CA . ASP A 1 178 ? -6.220 10.437 -11.739 1.00 84.38 178 ASP A CA 1
ATOM 1355 C C . ASP A 1 178 ? -7.659 9.976 -11.413 1.00 84.38 178 ASP A C 1
ATOM 1357 O O . ASP A 1 178 ? -8.601 10.772 -11.345 1.00 84.38 178 ASP A O 1
ATOM 1361 N N . ALA A 1 179 ? -7.849 8.661 -11.251 1.00 84.88 179 ALA A N 1
ATOM 1362 C CA . ALA A 1 179 ? -9.160 8.019 -11.147 1.00 84.88 179 ALA A CA 1
ATOM 1363 C C . ALA A 1 179 ? -9.278 7.067 -9.942 1.00 84.88 179 ALA A C 1
ATOM 1365 O O . ALA A 1 179 ? -9.898 6.008 -10.058 1.00 84.88 179 ALA A O 1
ATOM 1366 N N . ALA A 1 180 ? -8.706 7.447 -8.794 1.00 88.06 180 ALA A N 1
ATOM 1367 C CA . ALA A 1 180 ? -8.762 6.671 -7.555 1.00 88.06 180 ALA A CA 1
ATOM 1368 C C . ALA A 1 180 ? -10.214 6.432 -7.093 1.00 88.06 180 ALA A C 1
ATOM 1370 O O . ALA A 1 180 ? -10.904 7.389 -6.716 1.00 88.06 180 ALA A O 1
ATOM 1371 N N . PRO A 1 181 ? -10.719 5.184 -7.092 1.00 91.62 181 PRO A N 1
ATOM 1372 C CA . PRO A 1 181 ? -12.003 4.893 -6.478 1.00 91.62 181 PRO A CA 1
ATOM 1373 C C . PRO A 1 181 ? -11.866 4.841 -4.950 1.00 91.62 181 PRO A C 1
ATOM 1375 O O . PRO A 1 181 ? -10.827 4.463 -4.417 1.00 91.62 181 PRO A O 1
ATOM 1378 N N . ALA A 1 182 ? -12.949 5.148 -4.233 1.00 93.88 182 ALA A N 1
ATOM 1379 C CA . ALA A 1 182 ? -13.037 4.806 -2.817 1.00 93.88 182 ALA A CA 1
ATOM 1380 C C . ALA A 1 182 ? -13.223 3.289 -2.679 1.00 93.88 182 ALA A C 1
ATOM 1382 O O . ALA A 1 182 ? -14.157 2.726 -3.256 1.00 93.88 182 ALA A O 1
ATOM 1383 N N . VAL A 1 183 ? -12.346 2.645 -1.913 1.00 96.56 183 VAL A N 1
ATOM 1384 C CA . VAL A 1 183 ? -12.310 1.186 -1.745 1.00 96.56 183 VAL A CA 1
ATOM 1385 C C . VAL A 1 183 ? -12.387 0.843 -0.264 1.00 96.56 183 VAL A C 1
ATOM 1387 O O . VAL A 1 183 ? -11.853 1.572 0.568 1.00 96.56 183 VAL A O 1
ATOM 1390 N N . ASN A 1 184 ? -13.036 -0.268 0.073 1.00 96.12 184 ASN A N 1
ATOM 1391 C CA . ASN A 1 184 ? -13.020 -0.882 1.397 1.00 96.12 184 ASN A CA 1
ATOM 1392 C C . ASN A 1 184 ? -12.396 -2.280 1.343 1.00 96.12 184 ASN A C 1
ATOM 1394 O O . ASN A 1 184 ? -12.365 -2.929 0.298 1.00 96.12 184 ASN A O 1
ATOM 1398 N N . ALA A 1 185 ? -11.960 -2.789 2.497 1.00 96.31 185 ALA A N 1
ATOM 1399 C CA . ALA A 1 185 ? -11.520 -4.178 2.600 1.00 96.31 185 ALA A CA 1
ATOM 1400 C C . ALA A 1 185 ? -12.595 -5.141 2.051 1.00 96.31 185 ALA A C 1
ATOM 1402 O O . ALA A 1 185 ? -13.791 -4.985 2.304 1.00 96.31 185 ALA A O 1
ATOM 1403 N N . GLY A 1 186 ? -12.162 -6.147 1.294 1.00 97.00 186 GLY A N 1
ATOM 1404 C CA . GLY A 1 186 ? -13.027 -7.136 0.656 1.00 97.00 186 GLY A CA 1
ATOM 1405 C C . GLY A 1 186 ? -13.635 -6.717 -0.685 1.00 97.00 186 GLY A C 1
ATOM 1406 O O . GLY A 1 186 ? -14.169 -7.593 -1.371 1.00 97.00 186 GLY A O 1
ATOM 1407 N N . ASP A 1 187 ? -13.553 -5.442 -1.075 1.00 98.25 187 ASP A N 1
ATOM 1408 C CA . ASP A 1 187 ? -13.883 -5.009 -2.436 1.00 98.25 187 ASP A CA 1
ATOM 1409 C C . ASP A 1 187 ? -12.950 -5.681 -3.454 1.00 98.25 187 ASP A C 1
ATOM 1411 O O . ASP A 1 187 ? -11.822 -6.065 -3.133 1.00 98.25 187 ASP A O 1
ATOM 1415 N N . ARG A 1 188 ? -13.446 -5.878 -4.677 1.00 98.25 188 ARG A N 1
ATOM 1416 C CA . ARG A 1 188 ? -12.800 -6.710 -5.698 1.00 98.25 188 ARG A CA 1
ATOM 1417 C C . ARG A 1 188 ? -12.605 -5.981 -7.014 1.00 98.25 188 ARG A C 1
ATOM 1419 O O . ARG A 1 188 ? -13.388 -5.095 -7.359 1.00 98.25 188 ARG A O 1
ATOM 1426 N N . PHE A 1 189 ? -11.619 -6.446 -7.767 1.00 98.12 189 PHE A N 1
ATOM 1427 C CA . PHE A 1 189 ? -11.288 -5.989 -9.110 1.00 98.12 189 PHE A CA 1
ATOM 1428 C C . PHE A 1 189 ? -11.107 -7.213 -10.006 1.00 98.12 189 PHE A C 1
ATOM 1430 O O . PHE A 1 189 ? -10.419 -8.151 -9.616 1.00 98.12 189 PHE A O 1
ATOM 1437 N N . ASP A 1 190 ? -11.696 -7.209 -11.202 1.00 97.62 190 ASP A N 1
ATOM 1438 C CA . ASP A 1 190 ? -11.562 -8.345 -12.127 1.00 97.62 190 ASP A CA 1
ATOM 1439 C C . ASP A 1 190 ? -10.112 -8.483 -12.626 1.00 97.62 190 ASP A C 1
ATOM 1441 O O . ASP A 1 190 ? -9.567 -9.578 -12.697 1.00 97.62 190 ASP A O 1
ATOM 1445 N N . SER A 1 191 ? -9.481 -7.355 -12.960 1.00 96.38 191 SER A N 1
ATOM 1446 C CA . SER A 1 191 ? -8.085 -7.273 -13.389 1.00 96.38 191 SER A CA 1
ATOM 1447 C C . SER A 1 191 ? -7.568 -5.857 -13.163 1.00 96.38 191 SER A C 1
ATOM 1449 O O . SER A 1 191 ? -8.246 -4.882 -13.498 1.00 96.38 191 SER A O 1
ATOM 1451 N N . ILE A 1 192 ? -6.350 -5.742 -12.643 1.00 98.00 192 ILE A N 1
ATOM 1452 C CA . ILE A 1 192 ? -5.631 -4.478 -12.483 1.00 98.00 192 ILE A CA 1
ATOM 1453 C C . ILE A 1 192 ? -4.367 -4.544 -13.329 1.00 98.00 192 ILE A C 1
ATOM 1455 O O . ILE A 1 192 ? -3.509 -5.374 -13.060 1.00 98.00 192 ILE A O 1
ATOM 1459 N N . THR A 1 193 ? -4.240 -3.671 -14.328 1.00 97.75 193 THR A N 1
ATOM 1460 C CA . THR A 1 193 ? -3.055 -3.605 -15.197 1.00 97.75 193 THR A CA 1
ATOM 1461 C C . THR A 1 193 ? -2.337 -2.276 -15.006 1.00 97.75 193 THR A C 1
ATOM 1463 O O . THR A 1 193 ? -2.944 -1.202 -15.106 1.00 97.75 193 THR A O 1
ATOM 1466 N N . GLY A 1 194 ? -1.030 -2.330 -14.785 1.00 97.69 194 GLY A N 1
ATOM 1467 C CA . GLY A 1 194 ? -0.223 -1.146 -14.524 1.00 97.69 194 GLY A CA 1
ATOM 1468 C C . GLY A 1 194 ? 1.261 -1.387 -14.724 1.00 97.69 194 GLY A C 1
ATOM 1469 O O . GLY A 1 194 ? 1.676 -2.499 -15.032 1.00 97.69 194 GLY A O 1
ATOM 1470 N N . VAL A 1 195 ? 2.051 -0.331 -14.587 1.00 97.88 195 VAL A N 1
ATOM 1471 C CA . VAL A 1 195 ? 3.514 -0.427 -14.562 1.00 97.88 195 VAL A CA 1
ATOM 1472 C C . VAL A 1 195 ? 3.941 -0.562 -13.108 1.00 97.88 195 VAL A C 1
ATOM 1474 O O . VAL A 1 195 ? 3.448 0.197 -12.278 1.00 97.88 195 VAL A O 1
ATOM 1477 N N . LEU A 1 196 ? 4.805 -1.526 -12.795 1.00 98.25 196 LEU A N 1
ATOM 1478 C CA . LEU A 1 196 ? 5.356 -1.629 -11.448 1.00 98.25 196 LEU A CA 1
ATOM 1479 C C . LEU A 1 196 ? 6.377 -0.509 -11.220 1.00 98.25 196 LEU A C 1
ATOM 1481 O O . LEU A 1 196 ? 7.232 -0.271 -12.071 1.00 98.25 196 LEU A O 1
ATOM 1485 N N . ASP A 1 197 ? 6.281 0.164 -10.087 1.00 96.75 197 ASP A N 1
ATOM 1486 C CA . ASP A 1 197 ? 7.174 1.232 -9.650 1.00 96.75 197 ASP A CA 1
ATOM 1487 C C . ASP A 1 197 ? 7.488 1.066 -8.156 1.00 96.75 197 ASP A C 1
ATOM 1489 O O . ASP A 1 197 ? 6.931 0.187 -7.486 1.00 96.75 197 ASP A O 1
ATOM 1493 N N . TYR A 1 198 ? 8.371 1.911 -7.632 1.00 95.50 198 TYR A N 1
ATOM 1494 C CA . TYR A 1 198 ? 8.701 1.959 -6.215 1.00 95.50 198 TYR A CA 1
ATOM 1495 C C . TYR A 1 198 ? 8.716 3.398 -5.696 1.00 95.50 198 TYR A C 1
ATOM 1497 O O . TYR A 1 198 ? 9.458 4.261 -6.175 1.00 95.50 198 TYR A O 1
ATOM 1505 N N . SER A 1 199 ? 7.916 3.659 -4.664 1.00 91.56 199 SER A N 1
ATOM 1506 C CA . SER A 1 199 ? 7.784 4.982 -4.062 1.00 91.56 199 SER A CA 1
ATOM 1507 C C . SER A 1 199 ? 7.434 4.883 -2.580 1.00 91.56 199 SER A C 1
ATOM 1509 O O . SER A 1 199 ? 6.807 3.931 -2.129 1.00 91.56 199 SER A O 1
ATOM 1511 N N . PHE A 1 200 ? 7.891 5.858 -1.787 1.00 89.44 200 PHE A N 1
ATOM 1512 C CA . PHE A 1 200 ? 7.597 5.967 -0.346 1.00 89.44 200 PHE A CA 1
ATOM 1513 C C . PHE A 1 200 ? 7.701 4.647 0.453 1.00 89.44 200 PHE A C 1
ATOM 1515 O O . PHE A 1 200 ? 6.914 4.403 1.369 1.00 89.44 200 PHE A O 1
ATOM 1522 N N . GLY A 1 201 ? 8.675 3.798 0.121 1.00 91.06 201 GLY A N 1
ATOM 1523 C CA . GLY A 1 201 ? 8.955 2.564 0.855 1.00 91.06 201 GLY A CA 1
ATOM 1524 C C . GLY A 1 201 ? 8.162 1.348 0.376 1.00 91.06 201 GLY A C 1
ATOM 1525 O O . GLY A 1 201 ? 8.193 0.315 1.043 1.00 91.06 201 GLY A O 1
ATOM 1526 N N . ASN A 1 202 ? 7.427 1.461 -0.732 1.00 94.00 202 ASN A N 1
ATOM 1527 C CA . ASN A 1 202 ? 6.533 0.424 -1.227 1.00 94.00 202 ASN A CA 1
ATOM 1528 C C . ASN A 1 202 ? 6.696 0.218 -2.731 1.00 94.00 202 ASN A C 1
ATOM 1530 O O . ASN A 1 202 ? 6.882 1.169 -3.486 1.00 94.00 202 ASN A O 1
ATOM 1534 N N . PHE A 1 203 ? 6.555 -1.036 -3.157 1.00 97.38 203 PHE A N 1
ATOM 1535 C CA . PHE A 1 203 ? 6.272 -1.343 -4.551 1.00 97.38 203 PHE A CA 1
ATOM 1536 C C . PHE A 1 203 ? 4.806 -1.053 -4.859 1.00 97.38 203 PHE A C 1
ATOM 1538 O O . PHE A 1 203 ? 3.908 -1.396 -4.079 1.00 97.38 203 PHE A O 1
ATOM 1545 N N . GLU A 1 204 ? 4.574 -0.441 -6.013 1.00 97.62 204 GLU A N 1
ATOM 1546 C CA . GLU A 1 204 ? 3.279 0.076 -6.432 1.00 97.62 204 GLU A CA 1
ATOM 1547 C C . GLU A 1 204 ? 2.996 -0.318 -7.880 1.00 97.62 204 GLU A C 1
ATOM 1549 O O . GLU A 1 204 ? 3.861 -0.258 -8.747 1.00 97.62 204 GLU A O 1
ATOM 1554 N N . VAL A 1 205 ? 1.759 -0.704 -8.176 1.00 98.56 205 VAL A N 1
ATOM 1555 C CA . VAL A 1 205 ? 1.284 -0.865 -9.551 1.00 98.56 205 VAL A CA 1
ATOM 1556 C C . VAL A 1 205 ? 0.600 0.428 -9.963 1.00 98.56 205 VAL A C 1
ATOM 1558 O O . VAL A 1 205 ? -0.544 0.684 -9.576 1.00 98.56 205 VAL A O 1
ATOM 1561 N N . LEU A 1 206 ? 1.286 1.217 -10.789 1.00 97.69 206 LEU A N 1
ATOM 1562 C CA . LEU A 1 206 ? 0.757 2.437 -11.384 1.00 97.69 206 LEU A CA 1
ATOM 1563 C C . LEU A 1 206 ? -0.218 2.077 -12.506 1.00 97.69 206 LEU A C 1
ATOM 1565 O O . LEU A 1 206 ? 0.170 1.673 -13.608 1.00 97.69 206 LEU A O 1
ATOM 1569 N N . THR A 1 207 ? -1.510 2.183 -12.224 1.00 97.44 207 THR A N 1
ATOM 1570 C CA . THR A 1 207 ? -2.568 1.733 -13.138 1.00 97.44 207 THR A CA 1
ATOM 1571 C C . THR A 1 207 ? -2.560 2.496 -14.461 1.00 97.44 207 THR A C 1
ATOM 1573 O O . THR A 1 207 ? -2.461 3.717 -14.509 1.00 97.44 207 THR A O 1
ATOM 1576 N N . THR A 1 208 ? -2.714 1.772 -15.569 1.00 95.31 208 THR A N 1
ATOM 1577 C CA . THR A 1 208 ? -2.743 2.363 -16.926 1.00 95.31 208 THR A CA 1
ATOM 1578 C C . THR A 1 208 ? -4.162 2.618 -17.442 1.00 95.31 208 THR A C 1
ATOM 1580 O O . THR A 1 208 ? -4.357 3.184 -18.519 1.00 95.31 208 THR A O 1
ATOM 1583 N N . SER A 1 209 ? -5.169 2.218 -16.668 1.00 93.62 209 SER A N 1
ATOM 1584 C CA . SER A 1 209 ? -6.587 2.427 -16.946 1.00 93.62 209 SER A CA 1
ATOM 1585 C C . SER A 1 209 ? -7.365 2.621 -15.643 1.00 93.62 209 SER A C 1
ATOM 1587 O O . SER A 1 209 ? -6.981 2.026 -14.636 1.00 93.62 209 SER A O 1
ATOM 1589 N N . PRO A 1 210 ? -8.484 3.371 -15.654 1.00 93.38 210 PRO A N 1
ATOM 1590 C CA . PRO A 1 210 ? -9.335 3.521 -14.479 1.00 93.38 210 PRO A CA 1
ATOM 1591 C C . PRO A 1 210 ? -9.801 2.178 -13.912 1.00 93.38 210 PRO A C 1
ATOM 1593 O O . PRO A 1 210 ? -10.141 1.258 -14.660 1.00 93.38 210 PRO A O 1
ATOM 1596 N N . LEU A 1 211 ? -9.871 2.095 -12.587 1.00 94.69 211 LEU A N 1
ATOM 1597 C CA . LEU A 1 211 ? -10.296 0.893 -11.878 1.00 94.69 211 LEU A CA 1
ATOM 1598 C C . LEU A 1 211 ? -11.824 0.757 -11.846 1.00 94.69 211 LEU A C 1
ATOM 1600 O O . LEU A 1 211 ? -12.557 1.733 -11.676 1.00 94.69 211 LEU A O 1
ATOM 1604 N N . SER A 1 212 ? -12.309 -0.482 -11.951 1.00 94.31 212 SER A N 1
ATOM 1605 C CA . SER A 1 212 ? -13.710 -0.833 -11.706 1.00 94.31 212 SER A CA 1
ATOM 1606 C C . SER A 1 212 ? -13.810 -1.682 -10.444 1.00 94.31 212 SER A C 1
ATOM 1608 O O . SER A 1 212 ? -13.191 -2.740 -10.362 1.00 94.31 212 SER A O 1
ATOM 1610 N N . VAL A 1 213 ? -14.572 -1.199 -9.460 1.00 97.19 213 VAL A N 1
ATOM 1611 C CA . VAL A 1 213 ? -14.677 -1.820 -8.135 1.00 97.19 213 VAL A CA 1
ATOM 1612 C C . VAL A 1 213 ? -15.993 -2.576 -8.007 1.00 97.19 213 VAL A C 1
ATOM 1614 O O . VAL A 1 213 ? -17.071 -2.006 -8.198 1.00 97.19 213 VAL A O 1
ATOM 1617 N N . THR A 1 214 ? -15.908 -3.841 -7.608 1.00 98.06 214 THR A N 1
ATOM 1618 C CA . THR A 1 214 ? -17.052 -4.637 -7.160 1.00 98.06 214 THR A CA 1
ATOM 1619 C C . THR A 1 214 ? -17.099 -4.642 -5.629 1.00 98.06 214 THR A C 1
ATOM 1621 O O . THR A 1 214 ? -16.175 -5.170 -5.008 1.00 98.06 214 THR A O 1
ATOM 1624 N N . PRO A 1 215 ? -18.158 -4.106 -4.991 1.00 97.31 215 PRO A N 1
ATOM 1625 C CA . PRO A 1 215 ? -18.238 -4.052 -3.535 1.00 97.31 215 PRO A CA 1
ATOM 1626 C C . PRO A 1 215 ? -18.201 -5.436 -2.872 1.00 97.31 215 PRO A C 1
ATOM 1628 O O . PRO A 1 215 ? -18.964 -6.333 -3.238 1.00 97.31 215 PRO A O 1
ATOM 1631 N N . GLY A 1 216 ? -17.378 -5.583 -1.835 1.00 95.56 216 GLY A N 1
ATOM 1632 C CA . GLY A 1 216 ? -17.250 -6.799 -1.026 1.00 95.56 216 GLY A CA 1
ATOM 1633 C C . GLY A 1 216 ? -18.388 -6.998 -0.024 1.00 95.56 216 GLY A C 1
ATOM 1634 O O . GLY A 1 216 ? -18.551 -8.081 0.538 1.00 95.56 216 GLY A O 1
ATOM 1635 N N . GLY A 1 217 ? -19.193 -5.956 0.204 1.00 93.69 217 GLY A N 1
ATOM 1636 C CA . GLY A 1 217 ? -20.382 -6.009 1.054 1.00 93.69 217 GLY A CA 1
ATOM 1637 C C . GLY A 1 217 ? -20.094 -6.016 2.557 1.00 93.69 217 GLY A C 1
ATOM 1638 O O . GLY A 1 217 ? -20.982 -6.360 3.339 1.00 93.69 217 GLY A O 1
ATOM 1639 N N . LEU A 1 218 ? -18.883 -5.639 2.985 1.00 92.31 218 LEU A N 1
ATOM 1640 C CA . LEU A 1 218 ? -18.599 -5.469 4.406 1.00 92.31 218 LEU A CA 1
ATOM 1641 C C . LEU A 1 218 ? -19.417 -4.307 4.974 1.00 92.31 218 LEU A C 1
ATOM 1643 O O . LEU A 1 218 ? -19.341 -3.175 4.508 1.00 92.31 218 LEU A O 1
ATOM 1647 N N . SER A 1 219 ? -20.173 -4.594 6.030 1.00 89.94 219 SER A N 1
ATOM 1648 C CA . SER A 1 219 ? -20.842 -3.582 6.842 1.00 89.94 219 SER A CA 1
ATOM 1649 C C . SER A 1 219 ? -20.174 -3.465 8.211 1.00 89.94 219 SER A C 1
ATOM 1651 O O . SER A 1 219 ? -19.709 -4.485 8.742 1.00 89.94 219 SER A O 1
ATOM 1653 N N . PRO A 1 220 ? -20.178 -2.280 8.841 1.00 89.31 220 PRO A N 1
ATOM 1654 C CA . PRO A 1 220 ? -19.785 -2.143 10.238 1.00 89.31 220 PRO A CA 1
ATOM 1655 C C . PRO A 1 220 ? -20.551 -3.121 11.143 1.00 89.31 220 PRO A C 1
ATOM 1657 O O . PRO A 1 220 ? -21.729 -3.407 10.921 1.00 89.31 220 PRO A O 1
ATOM 1660 N N . GLU A 1 221 ? -19.870 -3.669 12.147 1.00 91.06 221 GLU A N 1
ATOM 1661 C CA . GLU A 1 221 ? -20.475 -4.561 13.141 1.00 91.06 221 GLU A CA 1
ATOM 1662 C C . GLU A 1 221 ? -21.241 -3.765 14.203 1.00 91.06 221 GLU A C 1
ATOM 1664 O O . GLU A 1 221 ? -20.889 -2.635 14.527 1.00 91.06 221 GLU A O 1
ATOM 1669 N N . THR A 1 222 ? -22.287 -4.361 14.772 1.00 94.69 222 THR A N 1
ATOM 1670 C CA . THR A 1 222 ? -22.994 -3.811 15.934 1.00 94.69 222 THR A CA 1
ATOM 1671 C C . THR A 1 222 ? -23.048 -4.881 17.007 1.00 94.69 222 THR A C 1
ATOM 1673 O O . THR A 1 222 ? -23.462 -6.012 16.741 1.00 94.69 222 THR A O 1
ATOM 1676 N N . THR A 1 223 ? -22.657 -4.529 18.229 1.00 94.19 223 THR A N 1
ATOM 1677 C CA . THR A 1 223 ? -22.682 -5.472 19.344 1.00 94.19 223 THR A CA 1
ATOM 1678 C C . THR A 1 223 ? -24.108 -5.919 19.660 1.00 94.19 223 THR A C 1
ATOM 1680 O O . THR A 1 223 ? -25.066 -5.141 19.611 1.00 94.19 223 THR A O 1
ATOM 1683 N N . SER A 1 224 ? -24.264 -7.191 20.024 1.00 94.31 224 SER A N 1
ATOM 1684 C CA . SER A 1 224 ? -25.513 -7.692 20.597 1.00 94.31 224 SER A CA 1
ATOM 1685 C C . SER A 1 224 ? -25.642 -7.365 22.083 1.00 94.31 224 SER A C 1
ATOM 1687 O O . SER A 1 224 ? -26.741 -7.483 22.623 1.00 94.31 224 SER A O 1
ATOM 1689 N N . LEU A 1 225 ? -24.543 -6.975 22.741 1.00 92.62 225 LEU A N 1
ATOM 1690 C CA . LEU A 1 225 ? -24.547 -6.586 24.145 1.00 92.62 225 LEU A CA 1
ATOM 1691 C C . LEU A 1 225 ? -25.391 -5.324 24.332 1.00 92.62 225 LEU A C 1
ATOM 1693 O O . LEU A 1 225 ? -25.480 -4.460 23.460 1.00 92.62 225 LEU A O 1
ATOM 1697 N N . THR A 1 226 ? -26.048 -5.235 25.475 1.00 84.94 226 THR A N 1
ATOM 1698 C CA . THR A 1 226 ? -26.818 -4.061 25.880 1.00 84.94 226 THR A CA 1
ATOM 1699 C C . THR A 1 226 ? -26.514 -3.804 27.346 1.00 84.94 226 THR A C 1
ATOM 1701 O O . THR A 1 226 ? -26.443 -4.785 28.085 1.00 84.94 226 THR A O 1
ATOM 1704 N N . PRO A 1 227 ? -26.380 -2.551 27.793 1.00 78.31 227 PRO A N 1
ATOM 1705 C CA . PRO A 1 227 ? -26.325 -2.233 29.218 1.00 78.31 227 PRO A CA 1
ATOM 1706 C C . PRO A 1 227 ? -27.588 -2.701 29.961 1.00 78.31 227 PRO A C 1
ATOM 1708 O O . PRO A 1 227 ? -28.644 -2.912 29.352 1.00 78.31 227 PRO A O 1
ATOM 1711 N N . GLY A 1 228 ? -27.507 -2.896 31.276 1.00 82.00 228 GLY A N 1
ATOM 1712 C CA . GLY A 1 228 ? -28.680 -3.188 32.107 1.00 82.00 228 GLY A CA 1
ATOM 1713 C C . GLY A 1 228 ? -28.347 -3.380 33.583 1.00 82.00 228 GLY A C 1
ATOM 1714 O O . GLY A 1 228 ? -27.208 -3.643 33.933 1.00 82.00 228 GLY A O 1
ATOM 1715 N N . ASP A 1 229 ? -29.361 -3.325 34.445 1.00 86.31 229 ASP A N 1
ATOM 1716 C CA . ASP A 1 229 ? -29.200 -3.207 35.906 1.00 86.31 229 ASP A CA 1
ATOM 1717 C C . ASP A 1 229 ? -28.322 -4.290 36.567 1.00 86.31 229 ASP A C 1
ATOM 1719 O O . ASP A 1 229 ? -27.738 -4.062 37.623 1.00 86.31 229 ASP A O 1
ATOM 1723 N N . ASN A 1 230 ? -28.231 -5.478 35.958 1.00 91.56 230 ASN A N 1
ATOM 1724 C CA . ASN A 1 230 ? -27.472 -6.623 36.472 1.00 91.56 230 ASN A CA 1
ATOM 1725 C C . ASN A 1 230 ? -26.334 -7.068 35.531 1.00 91.56 230 ASN A C 1
ATOM 1727 O O . ASN A 1 230 ? -25.868 -8.205 35.637 1.00 91.56 230 ASN A O 1
ATOM 1731 N N . GLN A 1 231 ? -25.916 -6.225 34.584 1.00 90.56 231 GLN A N 1
ATOM 1732 C CA . GLN A 1 231 ? -24.838 -6.526 33.639 1.00 90.56 231 GLN A CA 1
ATOM 1733 C C . GLN A 1 231 ? -23.945 -5.304 33.425 1.00 90.56 231 GLN A C 1
ATOM 1735 O O . GLN A 1 231 ? -24.434 -4.190 33.320 1.00 90.56 231 GLN A O 1
ATOM 1740 N N . LEU A 1 232 ? -22.635 -5.534 33.342 1.00 89.75 232 LEU A N 1
ATOM 1741 C CA . LEU A 1 232 ? -21.648 -4.503 33.037 1.00 89.75 232 LEU A CA 1
ATOM 1742 C C . LEU A 1 232 ? -21.110 -4.747 31.629 1.00 89.75 232 LEU A C 1
ATOM 1744 O O . LEU A 1 232 ? -20.566 -5.817 31.348 1.00 89.75 232 LEU A O 1
ATOM 1748 N N . THR A 1 233 ? -21.260 -3.765 30.752 1.00 93.06 233 THR A N 1
ATOM 1749 C CA . THR A 1 233 ? -20.710 -3.778 29.398 1.00 93.06 233 THR A CA 1
ATOM 1750 C C . THR A 1 233 ? -19.384 -3.031 29.364 1.00 93.06 233 THR A C 1
ATOM 1752 O O . THR A 1 233 ? -19.258 -1.924 29.874 1.00 93.06 233 THR A O 1
ATOM 1755 N N . VAL A 1 234 ? -18.367 -3.660 28.780 1.00 93.19 234 VAL A N 1
ATOM 1756 C CA . VAL A 1 234 ? -17.013 -3.104 28.701 1.00 93.19 234 VAL A CA 1
ATOM 1757 C C . VAL A 1 234 ? -16.546 -3.181 27.255 1.00 93.19 234 VAL A C 1
ATOM 1759 O O . VAL A 1 234 ? -16.653 -4.239 26.635 1.00 93.19 234 VAL A O 1
ATOM 1762 N N . ALA A 1 235 ? -16.020 -2.079 26.730 1.00 93.38 235 ALA A N 1
ATOM 1763 C CA . ALA A 1 235 ? -15.379 -2.016 25.425 1.00 93.38 235 ALA A CA 1
ATOM 1764 C C . ALA A 1 235 ? -13.944 -1.501 25.559 1.00 93.38 235 ALA A C 1
ATOM 1766 O O . ALA A 1 235 ? -13.654 -0.647 26.394 1.00 93.38 235 ALA A O 1
ATOM 1767 N N . SER A 1 236 ? -13.059 -2.011 24.707 1.00 94.25 236 SER A N 1
ATOM 1768 C CA . SER A 1 236 ? -11.738 -1.436 24.460 1.00 94.25 236 SER A CA 1
ATOM 1769 C C . SER A 1 236 ? -11.720 -0.932 23.028 1.00 94.25 236 SER A C 1
ATOM 1771 O O . SER A 1 236 ? -12.154 -1.671 22.142 1.00 94.25 236 SER A O 1
ATOM 1773 N N . TYR A 1 237 ? -11.247 0.290 22.800 1.00 93.44 237 TYR A N 1
ATOM 1774 C CA . TYR A 1 237 ? -11.235 0.880 21.473 1.00 93.44 237 TYR A CA 1
ATOM 1775 C C . TYR A 1 237 ? -9.975 1.717 21.231 1.00 93.44 237 TYR A C 1
ATOM 1777 O O . TYR A 1 237 ? -9.737 2.711 21.912 1.00 93.44 237 TYR A O 1
ATOM 1785 N N . ASN A 1 238 ? -9.178 1.307 20.248 1.00 94.44 238 ASN A N 1
ATOM 1786 C CA . ASN A 1 238 ? -8.104 2.125 19.708 1.00 94.44 238 ASN A CA 1
ATOM 1787 C C . ASN A 1 238 ? -8.708 3.159 18.753 1.00 94.44 238 ASN A C 1
ATOM 1789 O O . ASN A 1 238 ? -9.407 2.778 17.814 1.00 94.44 238 ASN A O 1
ATOM 1793 N N . VAL A 1 239 ? -8.468 4.437 19.035 1.00 94.31 239 VAL A N 1
ATOM 1794 C CA . VAL A 1 239 ? -9.059 5.559 18.302 1.00 94.31 239 VAL A CA 1
ATOM 1795 C C . VAL A 1 239 ? -8.125 6.180 17.269 1.00 94.31 239 VAL A C 1
ATOM 1797 O O . VAL A 1 239 ? -8.558 7.124 16.625 1.00 94.31 239 VAL A O 1
ATOM 1800 N N . LEU A 1 240 ? -6.934 5.606 17.063 1.00 91.75 240 LEU A N 1
ATOM 1801 C CA . LEU A 1 240 ? -5.941 5.980 16.052 1.00 91.75 240 LEU A CA 1
ATOM 1802 C C . LEU A 1 240 ? -5.462 7.432 16.177 1.00 91.75 240 LEU A C 1
ATOM 1804 O O . LEU A 1 240 ? -5.920 8.297 15.436 1.00 91.75 240 LEU A O 1
ATOM 1808 N N . ALA A 1 241 ? -4.540 7.664 17.112 1.00 92.94 241 ALA A N 1
ATOM 1809 C CA . ALA A 1 241 ? -3.898 8.956 17.371 1.00 92.94 241 ALA A CA 1
ATOM 1810 C C . ALA A 1 241 ? -4.885 10.144 17.430 1.00 92.94 241 ALA A C 1
ATOM 1812 O O . ALA A 1 241 ? -4.690 11.170 16.788 1.00 92.94 241 ALA A O 1
ATOM 1813 N N . LEU A 1 242 ? -5.979 10.000 18.183 1.00 95.31 242 LEU A N 1
ATOM 1814 C CA . LEU A 1 242 ? -7.030 11.018 18.240 1.00 95.31 242 LEU A CA 1
ATOM 1815 C C . LEU A 1 242 ? -6.554 12.249 19.020 1.00 95.31 242 LEU A C 1
ATOM 1817 O O . LEU A 1 242 ? -6.162 12.097 20.176 1.00 95.31 242 LEU A O 1
ATOM 1821 N N . SER A 1 243 ? -6.695 13.444 18.452 1.00 95.38 243 SER A N 1
ATOM 1822 C CA . SER A 1 243 ? -6.417 14.741 19.085 1.00 95.38 243 SER A CA 1
ATOM 1823 C C . SER A 1 243 ? -7.666 15.650 19.094 1.00 95.38 243 SER A C 1
ATOM 1825 O O . SER A 1 243 ? -8.700 15.283 18.526 1.00 95.38 243 SER A O 1
ATOM 1827 N N . PRO A 1 244 ? -7.634 16.834 19.742 1.00 94.44 244 PRO A N 1
ATOM 1828 C CA . PRO A 1 244 ? -8.775 17.755 19.749 1.00 94.44 244 PRO A CA 1
ATOM 1829 C C . PRO A 1 244 ? -9.106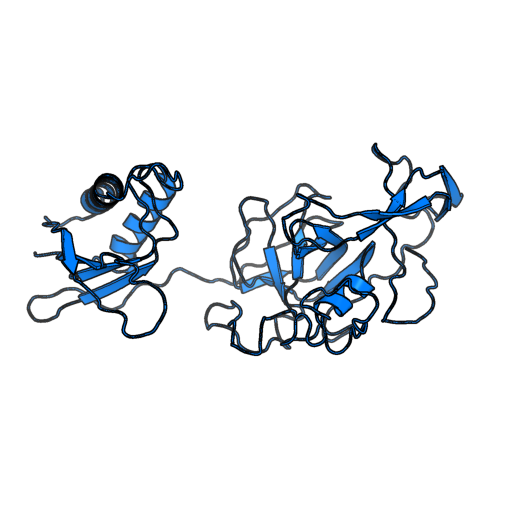 18.348 18.371 1.00 94.44 244 PRO A C 1
ATOM 1831 O O . PRO A 1 244 ? -10.243 18.769 18.160 1.00 94.44 244 PRO A O 1
ATOM 1834 N N . ASP A 1 245 ? -8.135 18.385 17.452 1.00 94.50 245 ASP A N 1
ATOM 1835 C CA . ASP A 1 245 ? -8.278 18.999 16.126 1.00 94.50 245 ASP A CA 1
ATOM 1836 C C . ASP A 1 245 ? -8.952 18.057 15.101 1.00 94.50 245 ASP A C 1
ATOM 1838 O O . ASP A 1 245 ? -9.360 18.491 14.020 1.00 94.50 245 ASP A O 1
ATOM 1842 N N . ASP A 1 246 ? -9.146 16.777 15.444 1.00 95.25 246 ASP A N 1
ATOM 1843 C CA . ASP A 1 246 ? -9.661 15.737 14.544 1.00 95.25 246 ASP A CA 1
ATOM 1844 C C . ASP A 1 246 ? -11.199 15.658 14.530 1.00 95.25 246 ASP A C 1
ATOM 1846 O O . ASP A 1 246 ? -11.798 14.605 14.770 1.00 95.25 246 ASP A O 1
ATOM 1850 N N . GLU A 1 247 ? -11.873 16.778 14.243 1.00 95.50 247 GLU A N 1
ATOM 1851 C CA . GLU A 1 247 ? -13.338 16.910 14.356 1.00 95.50 247 GLU A CA 1
ATOM 1852 C C . GLU A 1 247 ? -14.122 15.784 13.644 1.00 95.50 247 GLU A C 1
ATOM 1854 O O . GLU A 1 247 ? -15.066 15.220 14.209 1.00 95.50 247 GLU A O 1
ATOM 1859 N N . GLU A 1 248 ? -13.734 15.417 12.417 1.00 95.88 248 GLU A N 1
ATOM 1860 C CA . GLU A 1 248 ? -14.407 14.361 11.642 1.00 95.88 248 GLU A CA 1
ATOM 1861 C C . GLU A 1 248 ? -14.211 12.964 12.255 1.00 95.88 248 GLU A C 1
ATOM 1863 O O . GLU A 1 248 ? -15.137 12.145 12.268 1.00 95.88 248 GLU A O 1
ATOM 1868 N N . GLN A 1 249 ? -13.025 12.689 12.799 1.00 95.31 249 GLN A N 1
ATOM 1869 C CA . GLN A 1 249 ? -12.707 11.412 13.434 1.00 95.31 249 GLN A CA 1
ATOM 1870 C C . GLN A 1 249 ? -13.416 11.284 14.782 1.00 95.31 249 GLN A C 1
ATOM 1872 O O . GLN A 1 249 ? -14.019 10.244 15.060 1.00 95.31 249 GLN A O 1
ATOM 1877 N N . ILE A 1 250 ? -13.433 12.358 15.579 1.00 96.94 250 ILE A N 1
ATOM 1878 C CA . ILE A 1 250 ? -14.199 12.451 16.829 1.00 9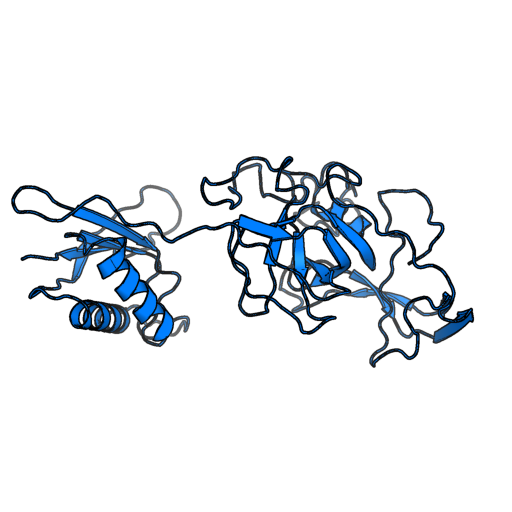6.94 250 ILE A CA 1
ATOM 1879 C C . ILE A 1 250 ? -15.674 12.136 16.562 1.00 96.94 250 ILE A C 1
ATOM 1881 O O . ILE A 1 250 ? -16.286 11.323 17.261 1.00 96.94 250 ILE A O 1
ATOM 1885 N N . GLU A 1 251 ? -16.243 12.745 15.522 1.00 96.88 251 GLU A N 1
ATOM 1886 C CA . GLU A 1 251 ? -17.623 12.525 15.110 1.00 96.88 251 GLU A CA 1
ATOM 1887 C C . GLU A 1 251 ? -17.890 11.057 14.739 1.00 96.88 251 GLU A C 1
ATOM 1889 O O . GLU A 1 251 ? -18.854 10.450 15.222 1.00 96.88 251 GLU A O 1
ATOM 1894 N N . ALA A 1 252 ? -17.023 10.463 13.916 1.00 95.88 252 ALA A N 1
ATOM 1895 C CA . ALA A 1 252 ? -17.140 9.069 13.497 1.00 95.88 252 ALA A CA 1
ATOM 1896 C C . ALA A 1 252 ? -17.031 8.096 14.686 1.00 95.88 252 ALA A C 1
ATOM 1898 O O . ALA A 1 252 ? -17.851 7.180 14.821 1.00 95.88 252 ALA A O 1
ATOM 1899 N N . ILE A 1 253 ? -16.077 8.324 15.590 1.00 96.06 253 ILE A N 1
ATOM 1900 C CA . ILE A 1 253 ? -15.884 7.515 16.799 1.00 96.06 253 ILE A CA 1
ATOM 1901 C C . ILE A 1 253 ? -17.092 7.641 17.726 1.00 96.06 253 ILE A C 1
ATOM 1903 O O . ILE A 1 253 ? -17.602 6.629 18.212 1.00 96.06 253 ILE A O 1
ATOM 1907 N N . ALA A 1 254 ? -17.612 8.851 17.943 1.00 95.31 254 ALA A N 1
ATOM 1908 C CA . ALA A 1 254 ? -18.803 9.057 18.762 1.00 95.31 254 ALA A CA 1
ATOM 1909 C C . ALA A 1 254 ? -20.017 8.301 18.192 1.00 95.31 254 ALA A C 1
ATOM 1911 O O . ALA A 1 254 ? -20.751 7.645 18.939 1.00 95.31 254 ALA A O 1
ATOM 1912 N N . GLN A 1 255 ? -20.210 8.313 16.867 1.00 95.25 255 GLN A N 1
ATOM 1913 C CA . GLN A 1 255 ? -21.250 7.515 16.209 1.00 95.25 255 GLN A CA 1
ATOM 1914 C C . GLN A 1 255 ? -21.045 6.010 16.416 1.00 95.25 255 GLN A C 1
ATOM 1916 O O . GLN A 1 255 ? -22.013 5.293 16.684 1.00 95.25 255 GLN A O 1
ATOM 1921 N N . GLN A 1 256 ? -19.810 5.518 16.329 1.00 95.75 256 GLN A N 1
ATOM 1922 C CA . GLN A 1 256 ? -19.495 4.109 16.571 1.00 95.75 256 GLN A CA 1
ATOM 1923 C C . GLN A 1 256 ? -19.759 3.712 18.024 1.00 95.75 256 GLN A C 1
ATOM 1925 O O . GLN A 1 256 ? -20.406 2.693 18.271 1.00 95.75 256 GLN A O 1
ATOM 1930 N N . ILE A 1 257 ? -19.353 4.533 18.991 1.00 93.25 257 ILE A N 1
ATOM 1931 C CA . ILE A 1 257 ? -19.594 4.280 20.415 1.00 93.25 257 ILE A CA 1
ATOM 1932 C C . ILE A 1 257 ? -21.096 4.188 20.702 1.00 93.25 257 ILE A C 1
ATOM 1934 O O . ILE A 1 257 ? -21.546 3.245 21.356 1.00 93.25 257 ILE A O 1
ATOM 1938 N N . VAL A 1 258 ? -21.893 5.126 20.187 1.00 92.88 258 VAL A N 1
ATOM 1939 C CA . VAL A 1 258 ? -23.334 5.175 20.472 1.00 92.88 258 VAL A CA 1
ATOM 1940 C C . VAL A 1 258 ? -24.112 4.109 19.699 1.00 92.88 258 VAL A C 1
ATOM 1942 O O . VAL A 1 258 ? -24.914 3.385 20.287 1.00 92.88 258 VAL A O 1
ATOM 1945 N N . ASN A 1 259 ? -23.875 3.967 18.394 1.00 92.31 259 ASN A N 1
ATOM 1946 C CA . ASN A 1 259 ? -24.720 3.137 17.530 1.00 92.31 259 ASN A CA 1
ATOM 1947 C C . ASN A 1 259 ? -24.209 1.699 17.380 1.00 92.31 259 ASN A C 1
ATOM 1949 O O . ASN A 1 259 ? -25.011 0.767 17.295 1.00 92.31 259 ASN A O 1
ATOM 1953 N N . HIS A 1 260 ? -22.888 1.502 17.358 1.00 94.50 260 HIS A N 1
ATOM 1954 C CA . HIS A 1 260 ? -22.271 0.199 17.097 1.00 94.50 260 HIS A CA 1
ATOM 1955 C C . HIS A 1 260 ? -21.859 -0.521 18.382 1.00 94.50 260 HIS A C 1
ATOM 1957 O O . HIS A 1 260 ? -22.164 -1.705 18.533 1.00 94.50 260 HIS A O 1
ATOM 1963 N N . LEU A 1 261 ? -21.252 0.189 19.337 1.00 93.69 261 LEU A N 1
ATOM 1964 C CA . LEU A 1 261 ? -20.913 -0.345 20.662 1.00 93.69 261 LEU A CA 1
ATOM 1965 C C . LEU A 1 261 ? -22.069 -0.238 21.665 1.00 93.69 261 LEU A C 1
ATOM 1967 O O . LEU A 1 261 ? -21.985 -0.813 22.748 1.00 93.69 261 LEU A O 1
ATOM 1971 N N . ARG A 1 262 ? -23.160 0.448 21.292 1.00 92.00 262 ARG A N 1
ATOM 1972 C CA . ARG A 1 262 ? -24.370 0.636 22.109 1.00 92.00 262 ARG A CA 1
ATOM 1973 C C . ARG A 1 262 ? -24.096 1.268 23.472 1.00 92.00 262 ARG A C 1
ATOM 1975 O O . ARG A 1 262 ? -24.747 0.905 24.450 1.00 92.00 262 ARG A O 1
ATOM 1982 N N . SER A 1 263 ? -23.172 2.227 23.510 1.00 90.50 263 SER A N 1
ATOM 1983 C CA . SER A 1 263 ? -22.822 2.991 24.708 1.00 90.50 263 SER A CA 1
ATOM 1984 C C . SER A 1 263 ? -22.455 2.089 25.899 1.00 90.50 263 SER A C 1
ATOM 1986 O O . SER A 1 263 ? -23.258 1.940 26.820 1.00 90.50 263 SER A O 1
ATOM 1988 N N . PRO A 1 264 ? -21.264 1.466 25.883 1.00 89.88 264 PRO A N 1
ATOM 1989 C CA . PRO A 1 264 ? -20.841 0.535 26.925 1.00 89.88 264 PRO A CA 1
ATOM 1990 C C . PRO A 1 264 ? -20.626 1.232 28.273 1.00 89.88 264 PRO A C 1
ATOM 1992 O O . PRO A 1 264 ? -20.102 2.339 28.313 1.00 89.88 264 PRO A O 1
ATOM 1995 N N . ASP A 1 265 ? -20.941 0.556 29.377 1.00 85.88 265 ASP A N 1
ATOM 1996 C CA . ASP A 1 265 ? -20.793 1.090 30.738 1.00 85.88 265 ASP A CA 1
ATOM 1997 C C . ASP A 1 265 ? -19.353 1.478 31.066 1.00 85.88 265 ASP A C 1
ATOM 1999 O O . ASP A 1 265 ? -19.152 2.408 31.834 1.00 85.88 265 ASP A O 1
ATOM 2003 N N . ILE A 1 266 ? -18.365 0.767 30.515 1.00 88.38 266 ILE A N 1
ATOM 2004 C CA . ILE A 1 266 ? -16.946 1.117 30.582 1.00 88.38 266 ILE A CA 1
ATOM 2005 C C . ILE A 1 266 ? -16.361 1.140 29.174 1.00 88.38 266 ILE A C 1
ATOM 2007 O O . ILE A 1 266 ? -16.374 0.125 28.477 1.00 88.38 266 ILE A O 1
ATOM 2011 N N . LEU A 1 267 ? -15.776 2.268 28.780 1.00 89.12 267 LEU A N 1
ATOM 2012 C CA . LEU A 1 267 ? -14.974 2.383 27.562 1.00 89.12 267 LEU A CA 1
ATOM 2013 C C . LEU A 1 267 ? -13.512 2.638 27.928 1.00 89.12 267 LEU A C 1
ATOM 2015 O O . LEU A 1 267 ? -13.221 3.626 28.598 1.00 89.12 267 LEU A O 1
ATOM 2019 N N . GLY A 1 268 ? -12.621 1.741 27.504 1.00 92.81 268 GLY A N 1
ATOM 2020 C CA . GLY A 1 268 ? -11.171 1.898 27.579 1.00 92.81 268 GLY A CA 1
ATOM 2021 C C . GLY A 1 268 ? -10.604 2.319 26.228 1.00 92.81 268 GLY A C 1
ATOM 2022 O O . GLY A 1 268 ? -10.768 1.589 25.253 1.00 92.81 268 GLY A O 1
ATOM 2023 N N . LEU A 1 269 ? -9.928 3.464 26.172 1.00 92.75 269 LEU A N 1
ATOM 2024 C CA . LEU A 1 269 ? -9.374 4.015 24.931 1.00 92.75 269 LEU A CA 1
ATOM 2025 C C . LEU A 1 269 ? -7.865 3.757 24.804 1.00 92.75 269 LEU A C 1
ATOM 2027 O O . LEU A 1 269 ? -7.162 3.647 25.812 1.00 92.75 269 LEU A O 1
ATOM 2031 N N . GLN A 1 270 ? -7.381 3.620 23.570 1.00 94.06 270 GLN A N 1
ATOM 2032 C CA . GLN A 1 270 ? -5.957 3.577 23.211 1.00 94.06 270 GLN A CA 1
ATOM 2033 C C . GLN A 1 270 ? -5.673 4.598 22.109 1.00 94.06 270 GLN A C 1
ATOM 2035 O O . GLN A 1 270 ? -6.572 4.881 21.323 1.00 94.06 270 GLN A O 1
ATOM 2040 N N . GLU A 1 271 ? -4.430 5.086 22.045 1.00 93.19 271 GLU A N 1
ATOM 2041 C CA . GLU A 1 271 ? -3.978 6.098 21.071 1.00 93.19 271 GLU A CA 1
ATOM 2042 C C . GLU A 1 271 ? -4.792 7.396 21.127 1.00 93.19 271 GLU A C 1
ATOM 2044 O O . GLU A 1 271 ? -5.258 7.919 20.122 1.00 93.19 271 GLU A O 1
ATOM 2049 N N . ILE A 1 272 ? -4.996 7.890 22.346 1.00 93.25 272 ILE A N 1
ATOM 2050 C CA . ILE A 1 272 ? -5.411 9.271 22.572 1.00 93.25 272 ILE A CA 1
ATOM 2051 C C . ILE A 1 272 ? -4.138 10.111 22.618 1.00 93.25 272 ILE A C 1
ATOM 2053 O O . ILE A 1 272 ? -3.267 9.817 23.441 1.00 93.25 272 ILE A O 1
ATOM 2057 N N . GLU A 1 273 ? -4.068 11.130 21.775 1.00 94.19 273 GLU A N 1
ATOM 2058 C CA . GLU A 1 273 ? -3.003 12.126 21.779 1.00 94.19 273 GLU A CA 1
ATOM 2059 C C . GLU A 1 273 ? -3.246 13.204 22.837 1.00 94.19 273 GLU A C 1
ATOM 2061 O O . GLU A 1 273 ? -4.364 13.413 23.336 1.00 94.19 273 GLU A O 1
ATOM 2066 N N . ASP A 1 274 ? -2.164 13.902 23.162 1.00 94.44 274 ASP A N 1
ATOM 2067 C CA . ASP A 1 274 ? -2.177 15.078 24.017 1.00 94.44 274 ASP A CA 1
ATOM 2068 C C . ASP A 1 274 ? -2.925 16.250 23.349 1.00 94.44 274 ASP A C 1
ATOM 2070 O O . ASP A 1 274 ? -3.268 16.225 22.166 1.00 94.44 274 ASP A O 1
ATOM 2074 N N . ASN A 1 275 ? -3.210 17.307 24.113 1.00 94.31 275 ASN A N 1
ATOM 2075 C CA . ASN A 1 275 ? -4.014 18.451 23.666 1.00 94.31 275 ASN A CA 1
ATOM 2076 C C . ASN A 1 275 ? -3.401 19.178 22.457 1.00 94.31 275 ASN A C 1
ATOM 2078 O O . ASN A 1 275 ? -4.079 19.962 21.804 1.00 94.31 275 ASN A O 1
ATOM 2082 N N . ASN A 1 276 ? -2.114 18.969 22.193 1.00 91.81 276 ASN A N 1
ATOM 2083 C CA . ASN A 1 276 ? -1.377 19.545 21.076 1.00 91.81 276 ASN A CA 1
ATOM 2084 C C . ASN A 1 276 ? -1.110 18.532 19.941 1.00 91.81 276 ASN A C 1
ATOM 2086 O O . ASN A 1 276 ? -0.305 18.822 19.053 1.00 91.81 276 ASN A O 1
ATOM 2090 N N . GLY A 1 277 ? -1.775 17.372 19.960 1.00 91.81 277 GLY A N 1
ATOM 2091 C CA . GLY A 1 277 ? -1.657 16.338 18.934 1.00 91.81 277 GLY A CA 1
ATOM 2092 C C . GLY A 1 277 ? -0.233 15.793 18.821 1.00 91.81 277 GLY A C 1
ATOM 2093 O O . GLY A 1 277 ? 0.423 15.526 19.820 1.00 91.81 277 GLY A O 1
ATOM 2094 N N . GLU A 1 278 ? 0.268 15.674 17.590 1.00 89.38 278 GLU A N 1
ATOM 2095 C CA . GLU A 1 278 ? 1.596 15.111 17.290 1.00 89.38 278 GLU A CA 1
ATOM 2096 C C . GLU A 1 278 ? 2.782 16.021 17.692 1.00 89.38 278 GLU A C 1
ATOM 2098 O O . GLU A 1 278 ? 3.947 15.664 17.489 1.00 89.38 278 GLU A O 1
ATOM 2103 N N . VAL A 1 279 ? 2.529 17.231 18.207 1.00 92.94 279 VAL A N 1
ATOM 2104 C CA . VAL A 1 279 ? 3.588 18.207 18.503 1.00 92.94 279 VAL A CA 1
ATOM 2105 C C . VAL A 1 279 ? 4.345 17.830 19.783 1.00 92.94 279 VAL A C 1
ATOM 2107 O O . VAL A 1 279 ? 3.831 17.943 20.890 1.00 92.94 279 VAL A O 1
ATOM 2110 N N . ASP A 1 280 ? 5.631 17.491 19.664 1.00 89.81 280 ASP A N 1
ATOM 2111 C CA . ASP A 1 280 ? 6.500 17.260 20.829 1.00 89.81 280 ASP A CA 1
ATOM 2112 C C . ASP A 1 280 ? 7.042 18.583 21.410 1.00 89.81 280 ASP A C 1
ATOM 2114 O O . ASP A 1 280 ? 8.148 19.034 21.093 1.00 89.81 280 ASP A O 1
ATOM 2118 N N . ASP A 1 281 ? 6.241 19.239 22.256 1.00 93.62 281 ASP A N 1
ATOM 2119 C CA . ASP A 1 281 ? 6.632 20.439 23.017 1.00 93.62 281 ASP A CA 1
ATOM 2120 C C . ASP A 1 281 ? 6.698 20.221 24.544 1.00 93.62 281 ASP A C 1
ATOM 2122 O O . ASP A 1 281 ? 6.931 21.163 25.313 1.00 93.62 281 ASP A O 1
ATOM 2126 N N . GLY A 1 282 ? 6.538 18.969 24.986 1.00 92.62 282 GLY A N 1
ATOM 2127 C CA . GLY A 1 282 ? 6.501 18.571 26.394 1.00 92.62 282 GLY A CA 1
ATOM 2128 C C . GLY A 1 282 ? 5.117 18.626 27.053 1.00 92.62 282 GLY A C 1
ATOM 2129 O O . GLY A 1 282 ? 5.019 18.352 28.256 1.00 92.62 282 GLY A O 1
ATOM 2130 N N . THR A 1 283 ? 4.062 18.967 26.312 1.00 91.56 283 THR A N 1
ATOM 2131 C CA . THR A 1 283 ? 2.674 18.727 26.730 1.00 91.56 283 THR A CA 1
ATOM 2132 C C . THR A 1 283 ? 2.421 17.222 26.855 1.00 91.56 283 THR A C 1
ATOM 2134 O O . THR A 1 283 ? 2.901 16.447 26.044 1.00 91.56 283 THR A O 1
ATOM 2137 N N . VAL A 1 284 ? 1.734 16.818 27.929 1.00 91.25 284 VAL A N 1
ATOM 2138 C CA . VAL A 1 284 ? 1.376 15.413 28.247 1.00 91.25 284 VAL A CA 1
ATOM 2139 C C . VAL A 1 284 ? -0.054 15.296 28.800 1.00 91.25 284 VAL A C 1
ATOM 2141 O O . VAL A 1 284 ? -0.395 14.369 29.543 1.00 91.25 284 VAL A O 1
ATOM 2144 N N . ASP A 1 285 ? -0.847 16.351 28.600 1.00 91.50 285 ASP A N 1
ATOM 2145 C CA . ASP A 1 285 ? -2.244 16.411 29.018 1.00 91.50 285 ASP A CA 1
ATOM 2146 C C . ASP A 1 285 ? -3.127 16.210 27.795 1.00 91.50 285 ASP A C 1
ATOM 2148 O O . ASP A 1 285 ? -2.927 16.902 26.809 1.00 91.50 285 ASP A O 1
ATOM 2152 N N . ALA A 1 286 ? -4.119 15.328 27.904 1.00 92.56 286 ALA A N 1
ATOM 2153 C CA . ALA A 1 286 ? -5.074 14.992 26.842 1.00 92.56 286 ALA A CA 1
ATOM 2154 C C . ALA A 1 286 ? -6.523 15.370 27.215 1.00 92.56 286 ALA A C 1
ATOM 2156 O O . ALA A 1 286 ? -7.496 14.815 26.696 1.00 92.56 286 ALA A O 1
ATOM 2157 N N . SER A 1 287 ? -6.698 16.250 28.209 1.00 92.19 287 SER A N 1
ATOM 2158 C CA . SER A 1 287 ? -8.018 16.590 28.750 1.00 92.19 287 SER A CA 1
ATOM 2159 C C . SER A 1 287 ? -8.948 17.249 27.725 1.00 92.19 287 SER A C 1
ATOM 2161 O O . SER A 1 287 ? -10.159 17.016 27.776 1.00 92.19 287 SER A O 1
ATOM 2163 N N . GLU A 1 288 ? -8.408 18.005 26.770 1.00 95.00 288 GLU A N 1
ATOM 2164 C CA . GLU A 1 288 ? -9.171 18.622 25.682 1.00 95.00 288 GLU A CA 1
ATOM 2165 C C . GLU A 1 288 ? -9.647 17.561 24.684 1.00 95.00 288 GLU A C 1
ATOM 2167 O O . GLU A 1 288 ? -10.830 17.551 24.338 1.00 95.00 288 GLU A O 1
ATOM 2172 N N . THR A 1 289 ? -8.796 16.587 24.344 1.00 93.00 289 THR A N 1
ATOM 2173 C CA . THR A 1 289 ? -9.150 15.456 23.472 1.00 93.00 289 THR A CA 1
ATOM 2174 C C . THR A 1 289 ? -10.311 14.654 24.058 1.00 93.00 289 THR A C 1
ATOM 2176 O O . THR A 1 289 ? -11.312 14.381 23.389 1.00 93.00 289 THR A O 1
ATOM 2179 N N . TYR A 1 290 ? -10.228 14.320 25.353 1.00 91.56 290 TYR A N 1
ATOM 2180 C CA . TYR A 1 290 ? -11.315 13.620 26.042 1.00 91.56 290 TYR A CA 1
ATOM 2181 C C . TYR A 1 290 ? -12.595 14.444 26.083 1.00 91.56 290 TYR A C 1
ATOM 2183 O O . TYR A 1 290 ? -13.676 13.888 25.891 1.00 91.56 290 TYR A O 1
ATOM 2191 N N . THR A 1 291 ? -12.489 15.747 26.350 1.00 93.06 291 THR A N 1
ATOM 2192 C CA . THR A 1 291 ? -13.656 16.633 26.428 1.00 93.06 291 THR A CA 1
ATOM 2193 C C . THR A 1 291 ? -14.375 16.689 25.085 1.00 93.06 291 THR A C 1
ATOM 2195 O O . THR A 1 291 ? -15.587 16.489 25.047 1.00 93.06 291 THR A O 1
ATOM 2198 N N . ALA A 1 292 ? -13.637 16.850 23.986 1.00 95.00 292 ALA A N 1
ATOM 2199 C CA . ALA A 1 292 ? -14.209 16.884 22.646 1.00 95.00 292 ALA A CA 1
ATOM 2200 C C . ALA A 1 292 ? -14.952 15.578 22.303 1.00 95.00 292 ALA A C 1
ATOM 2202 O O . ALA A 1 292 ? -16.093 15.609 21.832 1.00 95.00 292 ALA A O 1
ATOM 2203 N N . LEU A 1 293 ? -14.365 14.419 22.628 1.00 94.75 293 LEU A N 1
ATOM 2204 C CA . LEU A 1 293 ? -15.018 13.126 22.419 1.00 94.75 293 LEU A CA 1
ATOM 2205 C C . LEU A 1 293 ? -16.251 12.930 23.319 1.00 94.75 293 LEU A C 1
ATOM 2207 O O . LEU A 1 293 ? -17.284 12.443 22.854 1.00 94.75 293 LEU A O 1
ATOM 2211 N N . ILE A 1 294 ? -16.171 13.315 24.595 1.00 92.12 294 ILE A N 1
ATOM 2212 C CA . ILE A 1 294 ? -17.299 13.248 25.536 1.00 92.12 294 ILE A CA 1
ATOM 2213 C C . ILE A 1 294 ? -18.462 14.104 25.039 1.00 92.12 294 ILE A C 1
ATOM 2215 O O . ILE A 1 294 ? -19.594 13.621 25.000 1.00 92.12 294 ILE A O 1
ATOM 2219 N N . ASP A 1 295 ? -18.190 15.338 24.620 1.00 92.19 295 ASP A N 1
ATOM 2220 C CA . ASP A 1 295 ? -19.206 16.256 24.111 1.00 92.19 295 ASP A CA 1
ATOM 2221 C C . ASP A 1 295 ? -19.862 15.696 22.842 1.00 92.19 295 ASP A C 1
ATOM 2223 O O . ASP A 1 295 ? -21.094 15.682 22.724 1.00 92.19 295 ASP A O 1
ATOM 2227 N N . ALA A 1 296 ? -19.070 15.129 21.927 1.00 94.75 296 ALA A N 1
ATOM 2228 C CA . ALA A 1 296 ? -19.591 14.465 20.738 1.00 94.75 296 ALA A CA 1
ATOM 2229 C C . ALA A 1 296 ? -20.485 13.257 21.082 1.00 94.75 296 ALA A C 1
ATOM 2231 O O . ALA A 1 296 ? -21.543 13.074 20.472 1.00 94.75 296 ALA A O 1
ATOM 2232 N N . ILE A 1 297 ? -20.133 12.445 22.080 1.00 91.44 297 ILE A N 1
ATOM 2233 C CA . ILE A 1 297 ? -20.988 11.338 22.538 1.00 91.44 297 ILE A CA 1
ATOM 2234 C C . ILE A 1 297 ? -22.266 11.881 23.194 1.00 91.44 297 ILE A C 1
ATOM 2236 O O . ILE A 1 297 ? -23.366 11.414 22.883 1.00 91.44 297 ILE A O 1
ATOM 2240 N N . ALA A 1 298 ? -22.145 12.888 24.063 1.00 87.50 298 ALA A N 1
ATOM 2241 C CA . ALA A 1 298 ? -23.251 13.487 24.809 1.00 87.50 298 ALA A CA 1
ATOM 2242 C C . ALA A 1 298 ? -24.338 14.066 23.889 1.00 87.50 298 ALA A C 1
ATOM 2244 O O . ALA A 1 298 ? -25.528 13.927 24.174 1.00 87.50 298 ALA A O 1
ATOM 2245 N N . LEU A 1 299 ? -23.950 14.646 22.749 1.00 89.19 299 LEU A N 1
ATOM 2246 C CA . LEU A 1 299 ? -24.879 15.152 21.733 1.00 89.19 299 LEU A CA 1
ATOM 2247 C C . LEU A 1 299 ? -25.722 14.055 21.055 1.00 89.19 299 LEU A C 1
ATOM 2249 O O . LEU A 1 299 ? -26.753 14.361 20.453 1.00 89.19 299 LEU A O 1
ATOM 2253 N N . ARG A 1 300 ? -25.299 12.787 21.130 1.00 87.88 300 ARG A N 1
ATOM 2254 C CA . ARG A 1 300 ? -25.899 11.656 20.393 1.00 87.88 300 ARG A CA 1
ATOM 2255 C C . ARG A 1 300 ? -26.723 10.722 21.261 1.00 87.88 300 ARG A C 1
ATOM 2257 O O . ARG A 1 300 ? -27.516 9.938 20.738 1.00 87.88 300 ARG A O 1
ATOM 2264 N N . VAL A 1 301 ? -26.557 10.786 22.575 1.00 79.25 301 VAL A N 1
ATOM 2265 C CA . VAL A 1 301 ? -27.262 9.896 23.495 1.00 79.25 301 VAL A CA 1
ATOM 2266 C C . VAL A 1 301 ? -28.623 10.459 23.886 1.00 79.25 301 VAL A C 1
ATOM 2268 O O . VAL A 1 301 ? -28.804 11.642 24.151 1.00 79.25 301 VAL A O 1
ATOM 2271 N N . VAL A 1 302 ? -29.621 9.577 23.937 1.00 64.81 302 VAL A N 1
ATOM 2272 C CA . VAL A 1 302 ? -31.011 9.941 24.276 1.00 64.81 302 VAL A CA 1
ATOM 2273 C C . VAL A 1 302 ? -31.255 9.891 25.795 1.00 64.81 302 VAL A C 1
ATOM 2275 O O . VAL A 1 302 ? -32.308 10.297 26.284 1.00 64.81 302 VAL A O 1
ATOM 2278 N N . ARG A 1 303 ? -30.292 9.373 26.566 1.00 64.12 303 ARG A N 1
ATOM 2279 C CA . ARG A 1 303 ? -30.356 9.248 28.028 1.00 64.12 303 ARG A CA 1
ATOM 2280 C C . ARG A 1 303 ? -29.356 10.198 28.674 1.00 64.12 303 ARG A C 1
ATOM 2282 O O . ARG A 1 303 ? -28.290 10.435 28.119 1.00 64.12 303 ARG A O 1
ATOM 2289 N N . ALA A 1 304 ? -29.700 10.702 29.858 1.00 60.09 304 ALA A N 1
ATOM 2290 C CA . ALA A 1 304 ? -28.753 11.441 30.679 1.00 60.09 304 ALA A CA 1
ATOM 2291 C C . ALA A 1 304 ? -27.588 10.512 31.045 1.00 60.09 304 ALA A C 1
ATOM 2293 O O . ALA A 1 304 ? -27.814 9.446 31.613 1.00 60.09 304 ALA A O 1
ATOM 2294 N N . MET A 1 305 ? -26.374 10.918 30.691 1.00 64.62 305 MET A N 1
ATOM 2295 C CA . MET A 1 305 ? -25.143 10.205 31.006 1.00 64.62 305 MET A CA 1
ATOM 2296 C C . MET A 1 305 ? -24.281 11.057 31.923 1.00 64.62 305 MET A C 1
ATOM 2298 O O . MET A 1 305 ? -24.192 12.272 31.749 1.00 64.62 305 MET A O 1
ATOM 2302 N N . SER A 1 306 ? -23.646 10.404 32.891 1.00 61.69 306 SER A N 1
ATOM 2303 C CA . SER A 1 306 ? -22.504 10.973 33.600 1.00 61.69 306 SER A CA 1
ATOM 2304 C C . SER A 1 306 ? -21.239 10.444 32.943 1.00 61.69 306 SER A C 1
ATOM 2306 O O . SER A 1 306 ? -21.172 9.259 32.636 1.00 61.69 306 SER A O 1
ATOM 2308 N N . PHE A 1 307 ? -20.258 11.312 32.731 1.00 66.88 307 PHE A N 1
ATOM 2309 C CA . PHE A 1 307 ? -18.955 10.938 32.200 1.00 66.88 307 PHE A CA 1
ATOM 2310 C C . PHE A 1 307 ? -17.925 11.164 33.304 1.00 66.88 307 PHE A C 1
ATOM 2312 O O . PHE A 1 307 ? -17.825 12.267 33.843 1.00 66.88 307 PHE A O 1
ATOM 2319 N N . GLU A 1 308 ? -17.184 10.123 33.667 1.00 67.06 308 GLU A N 1
ATOM 2320 C CA . GLU A 1 308 ? -16.084 10.219 34.623 1.00 67.06 308 GLU A CA 1
ATOM 2321 C C . GLU A 1 308 ? -14.806 9.719 33.958 1.00 67.06 308 GLU A C 1
ATOM 2323 O O . GLU A 1 308 ? -14.787 8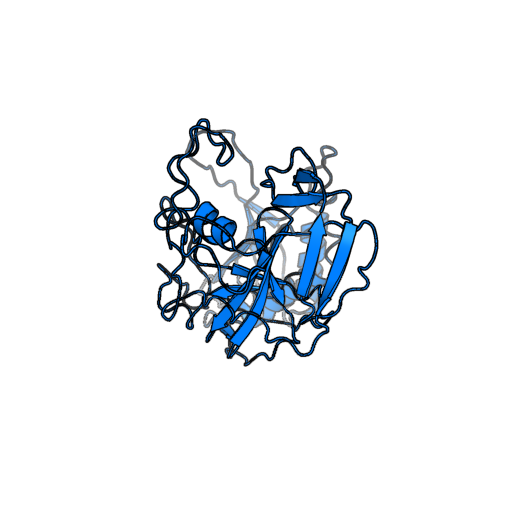.650 33.356 1.00 67.06 308 GLU A O 1
ATOM 2328 N N . ILE A 1 309 ? -13.739 10.510 34.056 1.00 62.38 309 ILE A N 1
ATOM 2329 C CA . ILE A 1 309 ? -12.416 10.146 33.554 1.00 62.38 309 ILE A CA 1
ATOM 2330 C C . ILE A 1 309 ? -11.673 9.449 34.700 1.00 62.38 309 ILE A C 1
ATOM 2332 O O . ILE A 1 309 ? -11.088 10.098 35.571 1.00 62.38 309 ILE A O 1
ATOM 2336 N N . CYS A 1 310 ? -11.705 8.115 34.743 1.00 57.56 310 CYS A N 1
ATOM 2337 C CA . CYS A 1 310 ? -10.977 7.353 35.761 1.00 57.56 310 CYS A CA 1
ATOM 2338 C C . CYS A 1 310 ? -9.536 7.063 35.318 1.00 57.56 310 CYS A C 1
ATOM 2340 O O . CYS A 1 310 ? -9.333 6.454 34.276 1.00 57.56 310 CYS A O 1
ATOM 2342 N N . ARG A 1 311 ? -8.526 7.405 36.133 1.00 53.88 311 ARG A N 1
ATOM 2343 C CA . ARG A 1 311 ? -7.132 6.971 35.905 1.00 53.88 311 ARG A CA 1
ATOM 2344 C C . ARG A 1 311 ? -6.935 5.530 36.384 1.00 53.88 311 ARG A C 1
ATOM 2346 O O . ARG A 1 311 ? -6.794 5.305 37.588 1.00 53.88 311 ARG A O 1
ATOM 2353 N N . LEU A 1 312 ? -6.879 4.562 35.469 1.00 41.41 312 LEU A N 1
ATOM 2354 C CA . LEU A 1 312 ? -6.483 3.188 35.779 1.00 41.41 312 LEU A CA 1
ATOM 2355 C C . LEU A 1 312 ? -5.004 2.974 35.415 1.00 41.41 312 LEU A C 1
ATOM 2357 O O . LEU A 1 312 ? -4.585 3.189 34.280 1.00 41.41 312 LEU A O 1
ATOM 2361 N N . TRP A 1 313 ? -4.198 2.546 36.389 1.00 32.47 313 TRP A N 1
ATOM 2362 C CA . TRP A 1 313 ? -2.793 2.191 36.173 1.00 32.47 313 TRP A CA 1
ATOM 2363 C C . TRP A 1 313 ? -2.700 0.727 35.729 1.00 32.47 313 TRP A C 1
ATOM 2365 O O . TRP A 1 313 ? -2.874 -0.170 36.555 1.00 32.47 313 TRP A O 1
ATOM 2375 N N . ILE A 1 314 ? -2.398 0.466 34.454 1.00 31.78 314 ILE A N 1
ATOM 2376 C CA . ILE A 1 314 ? -1.981 -0.872 34.012 1.00 31.78 314 ILE A CA 1
ATOM 2377 C C . ILE A 1 314 ? -0.453 -0.937 34.071 1.00 31.78 314 ILE A C 1
ATOM 2379 O O . ILE A 1 314 ? 0.246 -0.284 33.302 1.00 31.78 314 ILE A O 1
ATOM 2383 N N . VAL A 1 315 ? 0.082 -1.723 35.007 1.00 24.52 315 VAL A N 1
ATOM 2384 C CA . VAL A 1 315 ? 1.521 -2.007 35.091 1.00 24.52 315 VAL A CA 1
ATOM 2385 C C . VAL A 1 315 ? 1.864 -3.055 34.033 1.00 24.52 315 VAL A C 1
ATOM 2387 O O . VAL A 1 315 ? 1.489 -4.217 34.169 1.00 24.52 315 VAL A O 1
ATOM 2390 N N . LYS A 1 316 ? 2.586 -2.658 32.982 1.00 27.58 316 LYS A N 1
ATOM 2391 C CA . LYS A 1 316 ? 3.159 -3.589 32.001 1.00 27.58 316 LYS A CA 1
ATOM 2392 C C . LYS A 1 316 ? 4.414 -4.223 32.614 1.00 27.58 316 LYS A C 1
ATOM 2394 O O . LYS A 1 316 ? 5.422 -3.548 32.808 1.00 27.58 316 LYS A O 1
ATOM 2399 N N . THR A 1 317 ? 4.357 -5.503 32.969 1.00 30.52 317 THR A N 1
ATOM 2400 C CA . THR A 1 317 ? 5.545 -6.288 33.338 1.00 30.52 317 THR A CA 1
ATOM 2401 C C . THR A 1 317 ? 6.181 -6.851 32.071 1.00 30.52 317 THR A C 1
ATOM 2403 O O . THR A 1 317 ? 5.807 -7.940 31.663 1.00 30.52 317 THR A O 1
ATOM 2406 N N . ASP A 1 318 ? 7.055 -6.082 31.411 1.00 28.00 318 ASP A N 1
ATOM 2407 C CA . ASP A 1 318 ? 8.359 -6.557 30.908 1.00 28.00 318 ASP A CA 1
ATOM 2408 C C . ASP A 1 318 ? 9.151 -5.477 30.140 1.00 28.00 318 ASP A C 1
ATOM 2410 O O . ASP A 1 318 ? 8.621 -4.471 29.673 1.00 28.00 318 ASP A O 1
ATOM 2414 N N . PHE A 1 319 ? 10.469 -5.674 30.123 1.00 36.38 319 PHE A N 1
ATOM 2415 C CA . PHE A 1 319 ? 11.568 -4.719 29.950 1.00 36.38 319 PHE A CA 1
ATOM 2416 C C . PHE A 1 319 ? 11.597 -3.880 28.652 1.00 36.38 319 PHE A C 1
ATOM 2418 O O . PHE A 1 319 ? 12.023 -4.366 27.610 1.00 36.38 319 PHE A O 1
ATOM 2425 N N . ARG A 1 320 ? 11.316 -2.572 28.772 1.00 29.06 320 ARG A N 1
ATOM 2426 C CA . ARG A 1 320 ? 12.141 -1.399 28.366 1.00 29.06 320 ARG A CA 1
ATOM 2427 C C . ARG A 1 320 ? 11.261 -0.141 28.474 1.00 29.06 320 ARG A C 1
ATOM 2429 O O . ARG A 1 320 ? 10.368 0.044 27.666 1.00 29.06 320 ARG A O 1
ATOM 2436 N N . ALA A 1 321 ? 11.553 0.686 29.482 1.00 28.69 321 ALA A N 1
ATOM 2437 C CA . ALA A 1 321 ? 10.878 1.937 29.866 1.00 28.69 321 ALA A CA 1
ATOM 2438 C C . ALA A 1 321 ? 9.378 1.815 30.258 1.00 28.69 321 ALA A C 1
ATOM 2440 O O . ALA A 1 321 ? 8.572 1.270 29.510 1.00 28.69 321 ALA A O 1
ATOM 2441 N N . PRO A 1 322 ? 8.959 2.326 31.434 1.00 26.75 322 PRO A N 1
ATOM 2442 C CA . PRO A 1 322 ? 7.542 2.434 31.760 1.00 26.75 322 PRO A CA 1
ATOM 2443 C C . PRO A 1 322 ? 6.909 3.529 30.893 1.00 26.75 322 PRO A C 1
ATOM 2445 O O . PRO A 1 322 ? 7.058 4.710 31.184 1.00 26.75 322 PRO A O 1
ATOM 2448 N N . ILE A 1 323 ? 6.192 3.143 29.840 1.00 32.25 323 ILE A N 1
ATOM 2449 C CA . ILE A 1 323 ? 5.217 4.035 29.209 1.00 32.25 323 ILE A CA 1
ATOM 2450 C C . ILE A 1 323 ? 4.000 4.041 30.134 1.00 32.25 323 ILE A C 1
ATOM 2452 O O . ILE A 1 323 ? 3.294 3.038 30.263 1.00 32.25 323 ILE A O 1
ATOM 2456 N N . SER A 1 324 ? 3.786 5.149 30.839 1.00 34.72 324 SER A N 1
ATOM 2457 C CA . SER A 1 324 ? 2.533 5.411 31.537 1.00 34.72 324 SER A CA 1
ATOM 2458 C C . SER A 1 324 ? 1.479 5.769 30.495 1.00 34.72 324 SER A C 1
ATOM 2460 O O . SER A 1 324 ? 1.256 6.943 30.237 1.00 34.72 324 SER A O 1
ATOM 2462 N N . ALA A 1 325 ? 0.856 4.769 29.876 1.00 36.62 325 ALA A N 1
ATOM 2463 C CA . ALA A 1 325 ? -0.371 4.994 29.124 1.00 36.62 325 ALA A CA 1
ATOM 2464 C C . ALA A 1 325 ? -1.516 5.046 30.146 1.00 36.62 325 ALA A C 1
ATOM 2466 O O . ALA A 1 325 ? -1.804 4.024 30.784 1.00 36.62 325 ALA A O 1
ATOM 2467 N N . PRO A 1 326 ? -2.127 6.211 30.401 1.00 39.88 326 PRO A N 1
ATOM 2468 C CA . PRO A 1 326 ? -3.297 6.258 31.252 1.00 39.88 326 PRO A CA 1
ATOM 2469 C C . PRO A 1 326 ? -4.422 5.473 30.569 1.00 39.88 326 PRO A C 1
ATOM 2471 O O . PRO A 1 326 ? -4.879 5.819 29.485 1.00 39.88 326 PRO A O 1
ATOM 2474 N N . VAL A 1 327 ? -4.865 4.384 31.194 1.00 37.97 327 VAL A N 1
ATOM 2475 C CA . VAL A 1 327 ? -6.082 3.703 30.755 1.00 37.97 327 VAL A CA 1
ATOM 2476 C C . VAL A 1 327 ? -7.236 4.450 31.382 1.00 37.97 327 VAL A C 1
ATOM 2478 O O . VAL A 1 327 ? -7.420 4.421 32.602 1.00 37.97 327 VAL A O 1
ATOM 2481 N N . PHE A 1 328 ? -7.980 5.160 30.547 1.00 47.12 328 PHE A N 1
ATOM 2482 C CA . PHE A 1 328 ? -9.137 5.912 30.987 1.00 47.12 328 PHE A CA 1
ATOM 2483 C C . PHE A 1 328 ? -10.394 5.074 30.819 1.00 47.12 328 PHE A C 1
ATOM 2485 O O . PHE A 1 328 ? -10.675 4.588 29.730 1.00 47.12 328 PHE A O 1
ATOM 2492 N N . CYS A 1 329 ? -11.105 4.858 31.925 1.00 42.56 329 CYS A N 1
ATOM 2493 C CA . CYS A 1 329 ? -12.411 4.206 31.938 1.00 42.56 329 CYS A CA 1
ATOM 2494 C C . CYS A 1 329 ? -13.486 5.283 32.014 1.00 42.56 329 CYS A C 1
ATOM 2496 O O . CYS A 1 329 ? -13.507 6.041 32.980 1.00 42.56 329 CYS A O 1
ATOM 2498 N N . LEU A 1 330 ? -14.365 5.318 31.019 1.00 45.00 330 LEU A N 1
ATOM 2499 C CA . LEU A 1 330 ? -15.594 6.108 31.031 1.00 45.00 330 LEU A CA 1
ATOM 2500 C C . LEU A 1 330 ? -16.720 5.295 31.657 1.00 45.00 330 LEU A C 1
ATOM 2502 O O . LEU A 1 330 ? -17.136 4.322 31.046 1.00 45.00 330 LEU A O 1
ATOM 2506 N N . THR A 1 331 ? -17.208 5.674 32.838 1.00 44.94 331 THR A N 1
ATOM 2507 C CA . THR A 1 331 ? -18.360 5.022 33.481 1.00 44.94 331 THR A CA 1
ATOM 2508 C C . THR A 1 331 ? -19.684 5.636 33.028 1.00 44.94 331 THR A C 1
ATOM 2510 O O . THR A 1 331 ? -20.039 6.729 33.461 1.00 44.94 331 THR A O 1
ATOM 2513 N N . LEU A 1 332 ? -20.458 4.932 32.197 1.00 50.44 332 LEU A N 1
ATOM 2514 C CA . LEU A 1 332 ? -21.797 5.369 31.781 1.00 50.44 332 LEU A CA 1
ATOM 2515 C C . LEU A 1 332 ? -22.843 4.924 32.815 1.00 50.44 332 LEU A C 1
ATOM 2517 O O . LEU A 1 332 ? -23.533 3.929 32.636 1.00 50.44 332 LEU A O 1
ATOM 2521 N N . ASN A 1 333 ? -22.965 5.652 33.926 1.00 40.62 333 ASN A N 1
ATOM 2522 C CA . ASN A 1 333 ? -24.019 5.370 34.907 1.00 40.62 333 ASN A CA 1
ATOM 2523 C C . ASN A 1 333 ? -25.361 5.970 34.457 1.00 40.62 333 ASN A C 1
ATOM 2525 O O . ASN A 1 333 ? -25.472 7.191 34.297 1.00 40.62 333 ASN A O 1
ATOM 2529 N N . GLY A 1 334 ? -26.375 5.111 34.316 1.00 39.06 334 GLY A N 1
ATOM 2530 C CA . GLY A 1 334 ? -27.792 5.456 34.182 1.00 39.06 334 GLY A CA 1
ATOM 2531 C C . GLY A 1 334 ? -28.645 4.619 35.120 1.00 39.06 334 GLY A C 1
ATOM 2532 O O . GLY A 1 334 ? -28.487 3.382 35.079 1.00 39.06 334 GLY A O 1
#

Foldseek 3Di:
DDQVDPPDLLAAPAAAEDDVDDDPADAQFDKDKDADWDWDFADDPVLLGGTGIHGPPIDIDGPDHNPHDDRDAAEEPDVGPDAAFFAQADFADVVHCPPPPGDQDRPHHLVSVLSNQARTKHKAAFWFFQAWQDPQLKTKIAGPLCPVHDDADPQQHHDDDPRGPGSRIAIEHAVQPPARDTDGGQKTFRMFIATWHTHSRHIYGHGPDHTDIDHRPDDQAADPDEDDDPDAFEEEDELAQQELVPLVSLLVVLCCCCGRSVPGQKYWYDNQAFNVGPDPPPGDHRVSRVVSSVVSNCVVDPDDWDWDFDFDFDDDPDDDDDPRPGGTITGGDD

Sequence (334 aa):
QDPIGDGDDATSEGVFVFTDAAPTVQVGDVALVRGTVREFRPGEPDGGNLTITQIADPTVRVLFNSDFFLPRPTLIGSEGRQPPTEIIDNDAVEGNAENPETVFDPDEDGLDFYESLEGMLVQVDDAVAIAPSNRFGEVYVLPNNGENATIRTPRGGLVRRENDFNPERIQIDTSLTDAAPAVNAGDRFDSITGVLDYSFGNFEVLTTSPLSVTPGGLSPETTSLTPGDNQLTVASYNVLALSPDDEEQIEAIAQQIVNHLRSPDILGLQEIEDNNGEVDDGTVDASETYTALIDAIALRVVRAMSFEICRLWIVKTDFRAPISAPVFCLTLNG

Secondary structure (DSSP, 8-state):
--SS----TTS-S--EE--SS--S--TT-EEEEEEEEEEE--S-TTS-PPPEEEEEEEEEEEEE-TTSPPPPPEEESTTSBPPPSS-S-S--BTTBTT-TTS---TTT-HHHHHHTTTTSEEEEEEEEESS---TTS-EEEESGGGTT-S-B-TTS-B--BTTB--TT-EEEE-TTTT------TT-EEEEEEEEEEEETTEEEEEESS---PBP--------S---BTTB--EEEEEEEEE-TT-HHHHHHHHHIIIIIS---SEEEEEEEPPTTTT--SS----HHHHHHHHHHHHTT-SS--B--EEEE-----SSS------EEEEE-B-